Protein AF-A0A963D666-F1 (afdb_monomer)

Mean predicted aligned error: 14.95 Å

Nearest PDB structures (foldseek):
  2res-assembly1_A  TM=8.443E-01  e=3.206E-07  Streptomyces glaucescens
  7wa9-assembly1_A  TM=8.335E-01  e=1.729E-06  Mycolicibacterium smegmatis MC2 155
  2rez-assembly1_A  TM=7.685E-01  e=7.875E-07  Streptomyces glaucescens
  3tvr-assembly1_A  TM=8.072E-01  e=2.866E-06  Streptomyces coelicolor
  2m47-assembly1_A  TM=5.601E-01  e=1.043E-04  Corynebacterium glutamicum ATCC 13032

Sequence (223 aa):
MAGEAEAAVETLHERNEFGRYAVCIGSCWVSSCVWRQPPRRFGRSIQRLIPRGMRQYFDPGFVAREINPIGQALKGDLMKYTLKLTIDSPRENVCKLFGNPQNWSKWQGTFVGYESISGDAGYAGSKTKLIHKFGKRQTEMVETVEANNLPEEMVCIYEAPSAWNRVVYRFKEISPQETELEFESEFKCSGFLKILAFLMPGMFKRASQKDMNAFKKFVETNG

Solvent-accessible surface area (backbone atoms only — not comparable to full-atom values): 13290 Å² total; per-residue (Å²): 133,66,71,66,57,52,55,50,50,54,53,48,55,54,55,62,49,65,73,66,67,82,75,59,86,80,87,86,89,87,80,89,83,90,83,83,88,90,84,89,88,92,64,81,77,67,60,74,81,48,58,84,89,53,57,88,78,63,61,80,79,62,74,78,75,78,83,85,84,88,89,80,84,85,79,97,52,71,49,74,54,75,49,75,46,78,29,80,39,31,50,68,57,52,41,58,55,65,70,33,76,89,44,48,62,76,34,36,87,38,50,74,51,72,47,69,75,39,65,58,74,79,37,58,73,9,29,26,39,38,35,32,43,46,89,94,43,76,48,70,34,39,37,32,26,73,40,58,51,75,64,57,32,40,30,38,34,39,41,38,102,47,38,40,36,41,35,40,39,34,52,43,72,76,46,88,51,25,18,36,42,37,41,36,38,46,35,34,47,38,75,72,54,34,55,46,44,70,77,42,56,68,53,59,59,51,52,55,50,50,44,52,52,34,40,41,55,46,44,63,73,72,109

pLDDT: mean 70.86, std 26.17, range [20.77, 98.25]

Structure (mmCIF, N/CA/C/O backbone):
data_AF-A0A963D666-F1
#
_entry.id   AF-A0A963D666-F1
#
loop_
_atom_site.group_PDB
_atom_site.id
_atom_site.type_symbol
_atom_site.label_atom_id
_atom_site.label_alt_id
_atom_site.label_comp_id
_atom_site.label_asym_id
_atom_site.label_entity_id
_atom_site.label_seq_id
_atom_site.pdbx_PDB_ins_code
_atom_site.Cartn_x
_atom_site.Cartn_y
_atom_site.Cartn_z
_atom_site.occupancy
_atom_site.B_iso_or_equiv
_atom_site.auth_seq_id
_atom_site.auth_comp_id
_atom_site.auth_asym_id
_atom_site.auth_atom_id
_atom_site.pdbx_PDB_model_num
ATOM 1 N N . MET A 1 1 ? 23.697 -6.052 -43.621 1.00 43.78 1 MET A N 1
ATOM 2 C CA . MET A 1 1 ? 24.463 -5.750 -42.390 1.00 43.78 1 MET A CA 1
ATOM 3 C C . MET A 1 1 ? 24.017 -4.453 -41.690 1.00 43.78 1 MET A C 1
ATOM 5 O O . MET A 1 1 ? 24.758 -3.954 -40.860 1.00 43.78 1 MET A O 1
ATOM 9 N N . ALA A 1 2 ? 22.818 -3.911 -41.969 1.00 38.31 2 ALA A N 1
ATOM 10 C CA . ALA A 1 2 ? 22.296 -2.720 -41.278 1.00 38.31 2 ALA A CA 1
ATOM 11 C C . ALA A 1 2 ? 21.371 -3.058 -40.084 1.00 38.31 2 ALA A C 1
ATOM 13 O O . ALA A 1 2 ? 21.338 -2.306 -39.120 1.00 38.31 2 ALA A O 1
ATOM 14 N N . GLY A 1 3 ? 20.699 -4.219 -40.096 1.00 35.50 3 GLY A N 1
ATOM 15 C CA . GLY A 1 3 ? 19.741 -4.605 -39.044 1.00 35.50 3 GLY A CA 1
ATOM 16 C C . GLY A 1 3 ? 20.354 -5.052 -37.708 1.00 35.50 3 GLY A C 1
ATOM 17 O O . GLY A 1 3 ? 19.709 -4.939 -36.674 1.00 35.50 3 GLY A O 1
ATOM 18 N N . GLU A 1 4 ? 21.607 -5.514 -37.689 1.00 34.28 4 GLU A N 1
ATOM 19 C CA . GLU A 1 4 ? 22.275 -5.942 -36.444 1.00 34.28 4 GLU A CA 1
ATOM 20 C C . GLU A 1 4 ? 22.845 -4.760 -35.643 1.00 34.28 4 GLU A C 1
ATOM 22 O O . GLU A 1 4 ? 22.956 -4.832 -34.420 1.00 34.28 4 GLU A O 1
ATOM 27 N N . ALA A 1 5 ? 23.164 -3.648 -36.313 1.00 30.45 5 ALA A N 1
ATOM 28 C CA . ALA A 1 5 ? 23.638 -2.432 -35.656 1.00 30.45 5 ALA A CA 1
ATOM 29 C C . ALA A 1 5 ? 22.491 -1.676 -34.964 1.00 30.45 5 ALA A C 1
ATOM 31 O O . ALA A 1 5 ? 22.687 -1.130 -33.882 1.00 30.45 5 ALA A O 1
ATOM 32 N N . GLU A 1 6 ? 21.288 -1.690 -35.543 1.00 32.69 6 GLU A N 1
ATOM 33 C CA . GLU A 1 6 ? 20.103 -1.035 -34.975 1.00 32.69 6 GLU A CA 1
ATOM 34 C C . GLU A 1 6 ? 19.608 -1.765 -33.714 1.00 32.69 6 GLU A C 1
ATOM 36 O O . GLU A 1 6 ? 19.421 -1.138 -32.671 1.00 32.69 6 GLU A O 1
ATOM 41 N N . ALA A 1 7 ? 19.573 -3.105 -33.742 1.00 33.00 7 ALA A N 1
ATOM 42 C CA . ALA A 1 7 ? 19.255 -3.929 -32.573 1.00 33.00 7 ALA A CA 1
ATOM 43 C C . ALA A 1 7 ? 20.279 -3.775 -31.430 1.00 33.00 7 ALA A C 1
ATOM 45 O O . ALA A 1 7 ? 19.917 -3.828 -30.252 1.00 33.00 7 ALA A O 1
ATOM 46 N N . ALA A 1 8 ? 21.558 -3.549 -31.759 1.00 31.97 8 ALA A N 1
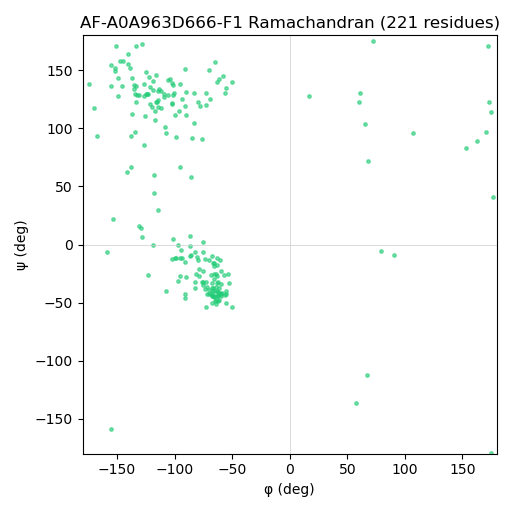ATOM 47 C CA . ALA A 1 8 ? 22.614 -3.293 -30.778 1.00 31.97 8 ALA A CA 1
ATOM 48 C C . ALA A 1 8 ? 22.507 -1.896 -30.138 1.00 31.97 8 ALA A C 1
ATOM 50 O O . ALA A 1 8 ? 22.842 -1.732 -28.964 1.00 31.97 8 ALA A O 1
ATOM 51 N N . VAL A 1 9 ? 22.023 -0.891 -30.876 1.00 30.98 9 VAL A N 1
ATOM 52 C CA . VAL A 1 9 ? 21.775 0.461 -30.347 1.00 30.98 9 VAL A CA 1
ATOM 53 C C . VAL A 1 9 ? 20.541 0.475 -29.441 1.00 30.98 9 VAL A C 1
ATOM 55 O O . VAL A 1 9 ? 20.589 1.095 -28.379 1.00 30.98 9 VAL A O 1
ATOM 58 N N . GLU A 1 10 ? 19.490 -0.276 -29.780 1.00 30.58 10 GLU A N 1
ATOM 59 C CA . GLU A 1 10 ? 18.282 -0.413 -28.953 1.00 30.58 10 GLU A CA 1
ATOM 60 C C . GLU A 1 10 ? 18.578 -1.152 -27.632 1.00 30.58 10 GLU A C 1
ATOM 62 O O . GLU A 1 10 ? 18.271 -0.649 -26.549 1.00 30.58 10 GLU A O 1
ATOM 67 N N . THR A 1 11 ? 19.342 -2.252 -27.679 1.00 31.05 11 THR A N 1
ATOM 68 C CA . THR A 1 11 ? 19.813 -2.941 -26.459 1.00 31.05 11 THR A CA 1
ATOM 69 C C . THR A 1 11 ? 20.832 -2.132 -25.649 1.00 31.05 11 THR A C 1
ATOM 71 O O . THR A 1 11 ? 20.929 -2.315 -24.433 1.00 31.05 11 THR A O 1
ATOM 74 N N . LEU A 1 12 ? 21.598 -1.221 -26.262 1.00 28.00 12 LEU A N 1
ATOM 75 C CA . LEU A 1 12 ? 22.465 -0.283 -25.534 1.00 28.00 12 LEU A CA 1
ATOM 76 C C . LEU A 1 12 ? 21.668 0.848 -24.869 1.00 28.00 12 LEU A C 1
ATOM 78 O O . LEU A 1 12 ? 22.053 1.298 -23.785 1.00 28.00 12 LEU A O 1
ATOM 82 N N . HIS A 1 13 ? 20.552 1.274 -25.463 1.00 30.52 13 HIS A N 1
ATOM 83 C CA . HIS A 1 13 ? 19.643 2.241 -24.851 1.00 30.52 13 HIS A CA 1
ATOM 84 C C . HIS A 1 1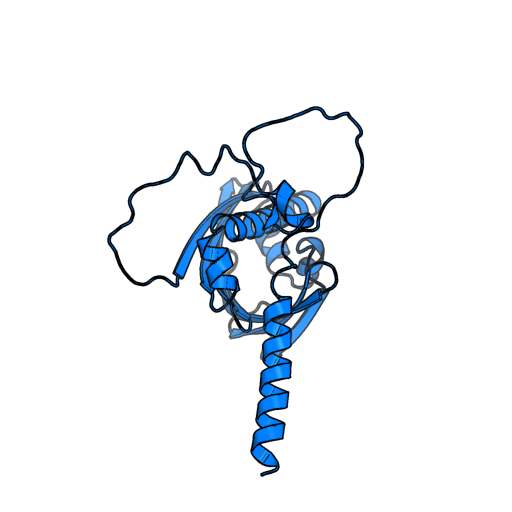3 ? 18.900 1.626 -23.653 1.00 30.52 13 HIS A C 1
ATOM 86 O O . HIS A 1 13 ? 18.834 2.261 -22.598 1.00 30.52 13 HIS A O 1
ATOM 92 N N . GLU A 1 14 ? 18.485 0.357 -23.749 1.00 31.28 14 GLU A N 1
ATOM 93 C CA . GLU A 1 14 ? 17.950 -0.414 -22.617 1.00 31.28 14 GLU A CA 1
ATOM 94 C C . GLU A 1 14 ? 19.018 -0.666 -21.538 1.00 31.28 14 GLU A C 1
ATOM 96 O O . GLU A 1 14 ? 18.788 -0.416 -20.353 1.00 31.28 14 GLU A O 1
ATOM 101 N N . ARG A 1 15 ? 20.247 -1.060 -21.909 1.00 31.70 15 ARG A N 1
ATOM 102 C CA . ARG A 1 15 ? 21.357 -1.257 -20.949 1.00 31.70 15 ARG A CA 1
ATOM 103 C C . ARG A 1 15 ? 21.770 0.028 -20.222 1.00 31.70 15 ARG A C 1
ATOM 105 O O . ARG A 1 15 ? 22.226 -0.048 -19.078 1.00 31.70 15 ARG A O 1
ATOM 112 N N . ASN A 1 16 ? 21.563 1.200 -20.824 1.00 28.53 16 ASN A N 1
ATOM 113 C CA . ASN A 1 16 ? 21.795 2.496 -20.181 1.00 28.53 16 ASN A CA 1
ATOM 114 C C . ASN A 1 16 ? 20.651 2.955 -19.259 1.00 28.53 16 ASN A C 1
ATOM 116 O O . ASN A 1 16 ? 20.858 3.874 -18.459 1.00 28.53 16 ASN A O 1
ATOM 120 N N . GLU A 1 17 ? 19.491 2.295 -19.282 1.00 33.41 17 GLU A N 1
ATOM 121 C CA . GLU A 1 17 ? 18.464 2.444 -18.245 1.00 33.41 17 GLU A CA 1
ATOM 122 C C . GLU A 1 17 ? 18.751 1.571 -17.017 1.00 33.41 17 GLU A C 1
ATOM 124 O O . GLU A 1 17 ? 18.526 2.003 -15.886 1.00 33.41 17 GLU A O 1
ATOM 129 N N . PHE A 1 18 ? 19.371 0.400 -17.188 1.00 30.25 18 PHE A N 1
ATOM 130 C CA . PHE A 1 18 ? 19.682 -0.511 -16.075 1.00 30.25 18 PHE A CA 1
ATOM 131 C C . PHE A 1 18 ? 20.717 0.045 -15.075 1.00 30.25 18 PHE A C 1
ATOM 133 O O . PHE A 1 18 ? 20.619 -0.210 -13.873 1.00 30.25 18 PHE A O 1
ATOM 140 N N . GLY A 1 19 ? 21.644 0.903 -15.518 1.00 26.41 19 GLY A N 1
ATOM 141 C CA . GLY A 1 19 ? 22.537 1.676 -14.635 1.00 26.41 19 GLY A CA 1
ATOM 142 C C . GLY A 1 19 ? 21.862 2.861 -13.919 1.00 26.41 19 GLY A C 1
ATOM 143 O O . GLY A 1 19 ? 22.472 3.505 -13.060 1.00 26.41 19 GLY A O 1
ATOM 144 N N . ARG A 1 20 ? 20.597 3.168 -14.242 1.00 35.69 20 ARG A N 1
ATOM 145 C CA . ARG A 1 20 ? 19.819 4.301 -13.707 1.00 35.69 20 ARG A CA 1
ATOM 146 C C . ARG A 1 20 ? 18.813 3.906 -12.619 1.00 35.69 20 ARG A C 1
ATOM 148 O O . ARG A 1 20 ? 18.147 4.782 -12.077 1.00 35.69 20 ARG A O 1
ATOM 155 N N . TYR A 1 21 ? 18.785 2.651 -12.181 1.00 32.41 21 TYR A N 1
ATOM 156 C CA . TYR A 1 21 ? 17.986 2.220 -11.022 1.00 32.41 21 TYR A CA 1
ATOM 157 C C . TYR A 1 21 ? 18.772 2.236 -9.692 1.00 32.41 21 TYR A C 1
ATOM 159 O O . TYR A 1 21 ? 18.184 2.225 -8.614 1.00 32.41 21 TYR A O 1
ATOM 167 N N . ALA A 1 22 ? 20.102 2.388 -9.734 1.00 27.12 22 ALA A N 1
ATOM 168 C CA . ALA A 1 22 ? 20.987 2.215 -8.574 1.00 27.12 22 ALA A CA 1
ATOM 169 C C . ALA A 1 22 ? 21.208 3.440 -7.656 1.00 27.12 22 ALA A C 1
ATOM 171 O O . ALA A 1 22 ? 22.048 3.390 -6.758 1.00 27.12 22 ALA A O 1
ATOM 172 N N . VAL A 1 23 ? 20.484 4.552 -7.851 1.00 27.20 23 VAL A N 1
ATOM 173 C CA . VAL A 1 23 ? 20.699 5.809 -7.083 1.00 27.20 23 VAL A CA 1
ATOM 174 C C . VAL A 1 23 ? 19.410 6.373 -6.457 1.00 27.20 23 VAL A C 1
ATOM 176 O O . VAL A 1 23 ? 19.425 7.444 -5.866 1.00 27.20 23 VAL A O 1
ATOM 179 N N . CYS A 1 24 ? 18.282 5.664 -6.518 1.00 29.55 24 CYS A N 1
ATOM 180 C CA . CYS A 1 24 ? 16.976 6.256 -6.187 1.00 29.55 24 CYS A CA 1
ATOM 181 C C . CYS A 1 24 ? 16.283 5.681 -4.944 1.00 29.55 24 CYS A C 1
ATOM 183 O O . CYS A 1 24 ? 15.064 5.745 -4.843 1.00 29.55 24 CYS A O 1
ATOM 185 N N . ILE A 1 25 ? 17.049 5.211 -3.954 1.00 25.23 25 ILE A N 1
ATOM 186 C CA . ILE A 1 25 ? 16.542 4.951 -2.598 1.00 25.23 25 ILE A CA 1
ATOM 187 C C . ILE A 1 25 ? 17.442 5.690 -1.610 1.00 25.23 25 ILE A C 1
ATOM 189 O O . ILE A 1 25 ? 18.435 5.166 -1.116 1.00 25.23 25 ILE A O 1
ATOM 193 N N . GLY A 1 26 ? 17.130 6.963 -1.383 1.00 24.31 26 GLY A N 1
ATOM 194 C CA . GLY A 1 26 ? 17.844 7.781 -0.411 1.00 24.31 26 GLY A CA 1
ATOM 195 C C . GLY A 1 26 ? 17.795 9.256 -0.750 1.00 24.31 26 GLY A C 1
ATOM 196 O O . GLY A 1 26 ? 18.730 9.776 -1.345 1.00 24.31 26 GLY A O 1
ATOM 197 N N . SER A 1 27 ? 16.707 9.931 -0.378 1.00 22.47 27 SER A N 1
ATOM 198 C CA . SER A 1 27 ? 16.664 11.388 -0.179 1.00 22.47 27 SER A CA 1
ATOM 199 C C . SER A 1 27 ? 15.366 11.776 0.526 1.00 22.47 27 SER A C 1
ATOM 201 O O . SER A 1 27 ? 14.337 11.986 -0.104 1.00 22.47 27 SER A O 1
ATOM 203 N N . CYS A 1 28 ? 15.416 11.868 1.851 1.00 20.77 28 CYS A N 1
ATOM 204 C CA . CYS A 1 28 ? 14.576 12.778 2.618 1.00 20.77 28 CYS A CA 1
ATOM 205 C C . CYS A 1 28 ? 15.390 13.167 3.855 1.00 20.77 28 CYS A C 1
ATOM 207 O O . CYS A 1 28 ? 15.859 12.262 4.538 1.00 20.77 28 CYS A O 1
ATOM 209 N N . TRP A 1 29 ? 15.517 14.478 4.092 1.00 21.45 29 TRP A N 1
ATOM 210 C CA . TRP A 1 29 ? 16.195 15.196 5.189 1.00 21.45 29 TRP A CA 1
ATOM 211 C C . TRP A 1 29 ? 17.510 15.911 4.844 1.00 21.45 29 TRP A C 1
ATOM 213 O O . TRP A 1 29 ? 18.601 15.357 4.929 1.00 21.45 29 TRP A O 1
ATOM 223 N N . VAL A 1 30 ? 17.379 17.212 4.563 1.00 21.84 30 VAL A N 1
ATOM 224 C CA . VAL A 1 30 ? 18.355 18.239 4.946 1.00 21.84 30 VAL A CA 1
ATOM 225 C C . VAL A 1 30 ? 17.580 19.304 5.718 1.00 21.84 30 VAL A C 1
ATOM 227 O O . VAL A 1 30 ? 16.767 20.005 5.122 1.00 21.84 30 VAL A O 1
ATOM 230 N N . SER A 1 31 ? 17.818 19.410 7.026 1.00 21.56 31 SER A N 1
ATOM 231 C CA . SER A 1 31 ? 17.984 20.690 7.733 1.00 21.56 31 SER A CA 1
ATOM 232 C C . SER A 1 31 ? 18.484 20.461 9.165 1.00 21.56 31 SER A C 1
ATOM 234 O O . SER A 1 31 ? 17.810 19.844 9.980 1.00 21.56 31 SER A O 1
ATOM 236 N N . SER A 1 32 ? 19.681 21.005 9.401 1.00 21.45 32 SER A N 1
ATOM 237 C CA . SER A 1 32 ? 20.212 21.560 10.655 1.00 21.45 32 SER A CA 1
ATOM 238 C C . SER A 1 32 ? 20.447 20.644 11.865 1.00 21.45 32 SER A C 1
ATOM 240 O O . SER A 1 32 ? 19.538 20.368 12.634 1.00 21.45 32 SER A O 1
ATOM 242 N N . CYS A 1 33 ? 21.719 20.307 12.123 1.00 21.61 33 CYS A N 1
ATOM 243 C CA . CYS A 1 33 ? 22.458 20.846 13.277 1.00 21.61 33 CYS A CA 1
ATOM 244 C C . CYS A 1 33 ? 23.937 20.413 13.275 1.00 21.61 33 CYS A C 1
ATOM 246 O O . CYS A 1 33 ? 24.300 19.286 12.948 1.00 21.61 33 CYS A O 1
ATOM 248 N N . VAL A 1 34 ? 24.783 21.381 13.617 1.00 27.44 34 VAL A N 1
ATOM 249 C CA . VAL A 1 34 ? 26.239 21.337 13.809 1.00 27.44 34 VAL A CA 1
ATOM 250 C C . VAL A 1 34 ? 26.604 20.373 14.950 1.00 27.44 34 VAL A C 1
ATOM 252 O O . VAL A 1 34 ? 25.873 20.348 15.925 1.00 27.44 34 VAL A O 1
ATOM 255 N N . TRP A 1 35 ? 27.704 19.606 14.848 1.00 22.97 35 TRP A N 1
ATOM 256 C CA . TRP A 1 35 ? 28.790 19.477 15.852 1.00 22.97 35 TRP A CA 1
ATOM 257 C C . TRP A 1 35 ? 29.814 18.370 15.478 1.00 22.97 35 TRP A C 1
ATOM 259 O O . TRP A 1 35 ? 29.485 17.212 15.257 1.00 22.97 35 TRP A O 1
ATOM 269 N N . ARG A 1 36 ? 31.074 18.823 15.375 1.00 24.08 36 ARG A N 1
ATOM 270 C CA . ARG A 1 36 ? 32.420 18.205 15.485 1.00 24.08 36 ARG A CA 1
ATOM 271 C C . ARG A 1 36 ? 32.634 16.668 15.403 1.00 24.08 36 ARG A C 1
ATOM 273 O O . ARG A 1 36 ? 32.156 15.899 16.221 1.00 24.08 36 ARG A O 1
ATOM 280 N N . GLN A 1 37 ? 33.551 16.276 14.505 1.00 31.52 37 GLN A N 1
ATOM 281 C CA . GLN A 1 37 ? 34.391 15.047 14.524 1.00 31.52 37 GLN A CA 1
ATOM 282 C C . GLN A 1 37 ? 35.379 15.063 15.724 1.00 31.52 37 GLN A C 1
ATOM 284 O O . GLN A 1 37 ? 35.715 16.177 16.143 1.00 31.52 37 GLN A O 1
ATOM 289 N N . PRO A 1 38 ? 35.923 13.925 16.253 1.00 38.09 38 PRO A N 1
ATOM 290 C CA . PRO A 1 38 ? 37.059 13.201 15.619 1.00 38.09 38 PRO A CA 1
ATOM 291 C C . PRO A 1 38 ? 37.147 11.665 15.986 1.00 38.09 38 PRO A C 1
ATOM 293 O O . PRO A 1 38 ? 36.109 11.081 16.266 1.00 38.09 38 PRO A O 1
ATOM 296 N N . PRO A 1 39 ? 38.287 10.922 15.871 1.00 39.59 39 PRO A N 1
ATOM 297 C CA . PRO A 1 39 ? 38.602 10.099 14.686 1.00 39.59 39 PRO A CA 1
ATOM 298 C C . PRO A 1 39 ? 39.101 8.633 14.937 1.00 39.59 39 PRO A C 1
ATOM 300 O O . PRO A 1 39 ? 39.549 8.295 16.019 1.00 39.59 39 PRO A O 1
ATOM 303 N N . ARG A 1 40 ? 39.198 7.840 13.837 1.00 37.56 40 ARG A N 1
ATOM 304 C CA . ARG A 1 40 ? 40.213 6.779 13.498 1.00 37.56 40 ARG A CA 1
ATOM 305 C C . ARG A 1 40 ? 40.342 5.560 14.449 1.00 37.56 40 ARG A C 1
ATOM 307 O O . ARG A 1 40 ? 40.777 5.704 15.570 1.00 37.56 40 ARG A O 1
ATOM 314 N N . ARG A 1 41 ? 40.182 4.292 14.037 1.00 38.47 41 ARG A N 1
ATOM 315 C CA . ARG A 1 41 ? 40.865 3.531 12.960 1.00 38.47 41 ARG A CA 1
ATOM 316 C C . ARG A 1 41 ? 40.335 2.081 13.072 1.00 38.47 41 ARG A C 1
ATOM 318 O O . ARG A 1 41 ? 40.650 1.486 14.084 1.00 38.47 41 ARG A O 1
ATOM 325 N N . PHE A 1 42 ? 39.583 1.536 12.100 1.00 34.00 42 PHE A N 1
ATOM 326 C CA . PHE A 1 42 ? 39.543 0.085 11.745 1.00 34.00 42 PHE A CA 1
ATOM 327 C C . PHE A 1 42 ? 38.514 -0.267 10.631 1.00 34.00 42 PHE A C 1
ATOM 329 O O . PHE A 1 42 ? 37.811 -1.262 10.705 1.00 34.00 42 PHE A O 1
ATOM 336 N N . GLY A 1 43 ? 38.365 0.545 9.574 1.00 36.12 43 GLY A N 1
ATOM 337 C CA . GLY A 1 43 ? 37.315 0.280 8.560 1.00 36.12 43 GLY A CA 1
ATOM 338 C C . GLY A 1 43 ? 37.579 0.815 7.154 1.00 36.12 43 GLY A C 1
ATOM 339 O O . GLY A 1 43 ? 36.649 1.074 6.397 1.00 36.12 43 GLY A O 1
ATOM 340 N N . ARG A 1 44 ? 38.844 1.062 6.793 1.00 37.44 44 ARG A N 1
ATOM 341 C CA . ARG A 1 44 ? 39.176 1.906 5.628 1.00 37.44 44 ARG A CA 1
ATOM 342 C C . ARG A 1 44 ? 39.137 1.231 4.254 1.00 37.44 44 ARG A C 1
ATOM 344 O O . ARG A 1 44 ? 39.256 1.966 3.271 1.00 37.44 44 ARG A O 1
ATOM 351 N N . SER A 1 45 ? 38.949 -0.085 4.153 1.00 46.50 45 SER A N 1
ATOM 352 C CA . SER A 1 45 ? 39.033 -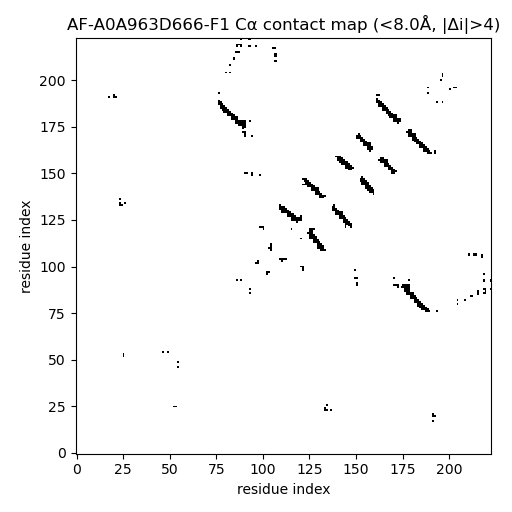0.762 2.845 1.00 46.50 45 SER A CA 1
ATOM 353 C C . SER A 1 45 ? 37.687 -1.002 2.155 1.00 46.50 45 SER A C 1
ATOM 355 O O . SER A 1 45 ? 37.627 -0.871 0.940 1.00 46.50 45 SER A O 1
ATOM 357 N N . ILE A 1 46 ? 36.584 -1.223 2.879 1.00 45.75 46 ILE A N 1
ATOM 358 C CA . ILE A 1 46 ? 35.271 -1.494 2.246 1.00 45.75 46 ILE A CA 1
ATOM 359 C C . ILE A 1 46 ? 34.472 -0.199 2.004 1.00 45.75 46 ILE A C 1
ATOM 361 O O . ILE A 1 46 ? 33.745 -0.065 1.024 1.00 45.75 46 ILE A O 1
ATOM 365 N N . GLN A 1 47 ? 34.697 0.835 2.821 1.00 40.47 47 GLN A N 1
ATOM 366 C CA . GLN A 1 47 ? 34.005 2.129 2.719 1.00 40.47 47 GLN A CA 1
ATOM 367 C C . GLN A 1 47 ? 34.266 2.895 1.410 1.00 40.47 47 GLN A C 1
ATOM 369 O O . GLN A 1 47 ? 33.530 3.829 1.093 1.00 40.47 47 GLN A O 1
ATOM 374 N N . ARG A 1 48 ? 35.322 2.556 0.657 1.00 40.44 48 ARG A N 1
ATOM 375 C CA . ARG A 1 48 ? 35.664 3.232 -0.609 1.00 40.44 48 ARG A CA 1
ATOM 376 C C . ARG A 1 48 ? 34.807 2.775 -1.788 1.00 40.44 48 ARG A C 1
ATOM 378 O O . ARG A 1 48 ? 34.686 3.535 -2.740 1.00 40.44 48 ARG A O 1
ATOM 385 N N . LEU A 1 49 ? 34.201 1.594 -1.693 1.00 46.34 49 LEU A N 1
ATOM 386 C CA . LEU A 1 49 ? 33.316 1.028 -2.715 1.00 46.34 49 LEU A CA 1
ATOM 387 C C . LEU A 1 49 ? 31.861 1.492 -2.549 1.00 46.34 49 LEU A C 1
ATOM 389 O O . LEU A 1 49 ? 31.038 1.283 -3.431 1.00 46.34 49 LEU A O 1
ATOM 393 N N . ILE A 1 50 ? 31.550 2.154 -1.430 1.00 48.50 50 ILE A N 1
ATOM 394 C CA . ILE A 1 50 ? 30.214 2.660 -1.119 1.00 48.50 50 ILE A CA 1
ATOM 395 C C . ILE A 1 50 ? 30.096 4.101 -1.648 1.00 48.50 50 ILE A C 1
ATOM 397 O O . ILE A 1 50 ? 30.849 4.980 -1.189 1.00 48.50 50 ILE A O 1
ATOM 401 N N . PRO A 1 51 ? 29.156 4.378 -2.576 1.00 48.47 51 PRO A N 1
ATOM 402 C CA . PRO A 1 51 ? 28.866 5.728 -3.049 1.00 48.47 51 PRO A CA 1
ATOM 403 C C . PRO A 1 51 ? 28.659 6.685 -1.872 1.00 48.47 51 PRO A C 1
ATOM 405 O O . PRO A 1 51 ? 28.048 6.322 -0.867 1.00 48.47 51 PRO A O 1
ATOM 408 N N . ARG A 1 52 ? 29.169 7.922 -1.964 1.00 47.97 52 ARG A N 1
ATOM 409 C CA . ARG A 1 52 ? 29.192 8.869 -0.826 1.00 47.97 52 ARG A CA 1
ATOM 410 C C . ARG A 1 52 ? 27.820 9.069 -0.159 1.00 47.97 52 ARG A C 1
ATOM 412 O O . ARG A 1 52 ? 27.784 9.196 1.059 1.00 47.97 52 ARG A O 1
ATOM 419 N N . GLY A 1 53 ? 26.722 9.014 -0.917 1.00 45.59 53 GLY A N 1
ATOM 420 C CA . GLY A 1 53 ? 25.352 9.142 -0.397 1.00 45.59 53 GLY A CA 1
ATOM 421 C C . GLY A 1 53 ? 24.808 7.925 0.369 1.00 45.59 53 GLY A C 1
ATOM 422 O O . GLY A 1 53 ? 23.796 8.051 1.047 1.00 45.59 53 GLY A O 1
ATOM 423 N N . MET A 1 54 ? 25.465 6.760 0.303 1.00 40.78 54 MET A N 1
ATOM 424 C CA . MET A 1 54 ? 25.007 5.528 0.969 1.00 40.78 54 MET A CA 1
ATOM 425 C C . MET A 1 54 ? 25.646 5.279 2.340 1.00 40.78 54 MET A C 1
ATOM 427 O O . MET A 1 54 ? 25.183 4.420 3.085 1.00 40.78 54 MET A O 1
ATOM 431 N N . ARG A 1 55 ? 26.694 6.022 2.716 1.00 52.00 55 ARG A N 1
ATOM 432 C CA . ARG A 1 55 ? 27.435 5.761 3.968 1.00 52.00 55 ARG A CA 1
ATOM 433 C C . ARG A 1 55 ? 26.605 5.955 5.233 1.00 52.00 55 ARG A C 1
ATOM 435 O O . ARG A 1 55 ? 26.902 5.327 6.238 1.00 52.00 55 ARG A O 1
ATOM 442 N N . GLN A 1 56 ? 25.568 6.784 5.168 1.00 45.53 56 GLN A N 1
ATOM 443 C CA . GLN A 1 56 ? 24.655 7.051 6.281 1.00 45.53 56 GLN A CA 1
ATOM 444 C C . GLN A 1 56 ? 23.742 5.867 6.645 1.00 45.53 56 GLN A C 1
ATOM 446 O O . GLN A 1 56 ? 23.135 5.880 7.707 1.00 45.53 56 GLN A O 1
ATOM 451 N N . TYR A 1 57 ? 23.649 4.847 5.785 1.00 44.97 57 TYR A N 1
ATOM 452 C CA . TYR A 1 57 ? 22.866 3.629 6.032 1.00 44.97 57 TYR A CA 1
ATOM 453 C C . TYR A 1 57 ? 23.715 2.470 6.571 1.00 44.97 57 TYR A C 1
ATOM 455 O O . TYR A 1 57 ? 23.195 1.381 6.802 1.00 44.97 57 TYR A O 1
ATOM 463 N N . PHE A 1 58 ? 25.023 2.685 6.733 1.00 46.09 58 PHE A N 1
ATOM 464 C CA . PHE A 1 58 ? 25.976 1.656 7.125 1.00 46.09 58 PHE A CA 1
ATOM 465 C C . PHE A 1 58 ? 26.252 1.758 8.631 1.00 46.09 58 PHE A C 1
ATOM 467 O O . PHE A 1 58 ? 27.125 2.516 9.048 1.00 46.09 58 PHE A O 1
ATOM 474 N N . ASP A 1 59 ? 25.503 1.006 9.441 1.00 53.78 59 ASP A N 1
ATOM 475 C CA . ASP A 1 59 ? 25.837 0.765 10.850 1.00 53.78 59 ASP A CA 1
ATOM 476 C C . ASP A 1 59 ? 26.719 -0.497 10.952 1.00 53.78 59 ASP A C 1
ATOM 478 O O . ASP A 1 59 ? 26.235 -1.607 10.699 1.00 53.78 59 ASP A O 1
ATOM 482 N N . PRO A 1 60 ? 28.011 -0.372 11.314 1.00 41.00 60 PRO A N 1
ATOM 483 C CA . PRO A 1 60 ? 28.909 -1.514 11.464 1.00 41.00 60 PRO A CA 1
ATOM 484 C C . PRO A 1 60 ? 28.448 -2.530 12.524 1.00 41.00 60 PRO A C 1
ATOM 486 O O . PRO A 1 60 ? 28.851 -3.689 12.457 1.00 41.00 60 PRO A O 1
ATOM 489 N N . GLY A 1 61 ? 27.617 -2.120 13.492 1.00 42.53 61 GLY A N 1
ATOM 490 C CA . GLY A 1 61 ? 27.137 -2.968 14.587 1.00 42.53 61 GLY A CA 1
ATOM 491 C C . GLY A 1 61 ? 25.986 -3.914 14.222 1.00 42.53 61 GLY A C 1
ATOM 492 O O . GLY A 1 61 ? 25.695 -4.834 14.990 1.00 42.53 61 GLY A O 1
ATOM 493 N N . PHE A 1 62 ? 25.348 -3.710 13.064 1.00 45.25 62 PHE A N 1
ATOM 494 C CA . PHE A 1 62 ? 24.232 -4.528 12.571 1.00 45.25 62 PHE A CA 1
ATOM 495 C C . PHE A 1 62 ? 24.717 -5.810 11.872 1.00 45.25 62 PHE A C 1
ATOM 497 O O . PHE A 1 62 ? 24.149 -6.880 12.060 1.00 45.25 62 PHE A O 1
ATOM 504 N N . VAL A 1 63 ? 25.829 -5.726 11.132 1.00 41.78 63 VAL A N 1
ATOM 505 C CA . VAL A 1 63 ? 26.368 -6.832 10.312 1.00 41.78 63 VAL A CA 1
ATOM 506 C C . VAL A 1 63 ? 26.849 -8.020 11.159 1.00 41.78 63 VAL A C 1
ATOM 508 O O . VAL A 1 63 ? 26.858 -9.152 10.690 1.00 41.78 63 VAL A O 1
ATOM 511 N N . ALA A 1 64 ? 27.226 -7.787 12.417 1.00 38.28 64 ALA A N 1
ATOM 512 C CA . ALA A 1 64 ? 27.817 -8.815 13.272 1.00 38.28 64 ALA A CA 1
ATOM 513 C C . ALA A 1 64 ? 26.799 -9.701 14.020 1.00 38.28 64 ALA A C 1
ATOM 515 O O . ALA A 1 64 ? 27.217 -10.669 14.649 1.00 38.28 64 ALA A O 1
ATOM 516 N N . ARG A 1 65 ? 25.492 -9.385 14.000 1.00 46.59 65 ARG A N 1
ATOM 517 C CA . ARG A 1 65 ? 24.495 -10.053 14.863 1.00 46.59 65 ARG A CA 1
ATOM 518 C C . ARG A 1 65 ? 23.616 -11.116 14.197 1.00 46.59 65 ARG A C 1
ATOM 520 O O . ARG A 1 65 ? 23.002 -11.882 14.927 1.00 46.59 65 ARG A O 1
ATOM 527 N N . GLU A 1 66 ? 23.590 -11.232 12.870 1.00 41.94 66 GLU A N 1
ATOM 528 C CA . GLU A 1 66 ? 22.698 -12.188 12.184 1.00 41.94 66 GLU A CA 1
ATOM 529 C C . GLU A 1 66 ? 23.373 -12.936 11.027 1.00 41.94 66 GLU A C 1
ATOM 531 O O . GLU A 1 66 ? 23.013 -12.801 9.861 1.00 41.94 66 GLU A O 1
ATOM 536 N N . ILE A 1 67 ? 24.353 -13.776 11.355 1.00 44.19 67 ILE A N 1
ATOM 537 C CA . ILE A 1 67 ? 24.879 -14.795 10.435 1.00 44.19 67 ILE A CA 1
ATOM 538 C C . ILE A 1 67 ? 25.060 -16.061 11.288 1.00 44.19 67 ILE A C 1
ATOM 540 O O . ILE A 1 67 ? 26.007 -16.133 12.062 1.00 44.19 67 ILE A O 1
ATOM 544 N N . ASN A 1 68 ? 24.111 -17.001 11.378 1.00 40.75 68 ASN A N 1
ATOM 545 C CA . ASN A 1 68 ? 23.767 -18.099 10.446 1.00 40.75 68 ASN A CA 1
ATOM 546 C C . ASN A 1 68 ? 22.699 -18.998 11.167 1.00 40.75 68 ASN A C 1
ATOM 548 O O . ASN A 1 68 ? 22.591 -18.835 12.384 1.00 40.75 68 ASN A O 1
ATOM 552 N N . PRO A 1 69 ? 21.999 -20.007 10.574 1.00 41.78 69 PRO A N 1
ATOM 553 C CA . PRO A 1 69 ? 22.039 -20.526 9.201 1.00 41.78 69 PRO A CA 1
ATOM 554 C C . PRO A 1 69 ? 20.651 -20.770 8.550 1.00 41.78 69 PRO A C 1
ATOM 556 O O . PRO A 1 69 ? 19.829 -21.520 9.067 1.00 41.78 69 PRO A O 1
ATOM 559 N N . ILE A 1 70 ? 20.412 -20.252 7.339 1.00 38.97 70 ILE A N 1
ATOM 560 C CA . ILE A 1 70 ? 19.306 -20.715 6.466 1.00 38.97 70 ILE A CA 1
ATOM 561 C C . ILE A 1 70 ? 19.919 -21.286 5.187 1.00 38.97 70 ILE A C 1
ATOM 563 O O . ILE A 1 70 ? 19.722 -20.820 4.070 1.00 38.97 70 ILE A O 1
ATOM 567 N N . GLY A 1 71 ? 20.742 -22.310 5.387 1.00 35.41 71 GLY A N 1
ATOM 568 C CA . GLY A 1 71 ? 21.164 -23.231 4.346 1.00 35.41 71 GLY A CA 1
ATOM 569 C C . GLY A 1 71 ? 20.269 -24.460 4.377 1.00 35.41 71 GLY A C 1
ATOM 570 O O . GLY A 1 71 ? 20.755 -25.509 4.774 1.00 35.41 71 GLY A O 1
ATOM 571 N N . GLN A 1 72 ? 18.980 -24.300 4.043 1.00 37.19 72 GLN A N 1
ATOM 572 C CA . GLN A 1 72 ? 18.070 -25.337 3.517 1.00 37.19 72 GLN A CA 1
ATOM 573 C C . GLN A 1 72 ? 16.618 -24.818 3.491 1.00 37.19 72 GLN A C 1
ATOM 575 O O . GLN A 1 72 ? 15.946 -24.847 4.514 1.00 37.19 72 GLN A O 1
ATOM 580 N N . ALA A 1 73 ? 16.158 -24.329 2.326 1.00 32.78 73 ALA A N 1
ATOM 581 C CA . ALA A 1 73 ? 14.840 -24.619 1.721 1.00 32.78 73 ALA A CA 1
ATOM 582 C C . ALA A 1 73 ? 14.445 -23.585 0.629 1.00 32.78 73 ALA A C 1
ATOM 584 O O . ALA A 1 73 ? 13.778 -22.599 0.903 1.00 32.78 73 ALA A O 1
ATOM 585 N N . LEU A 1 74 ? 14.845 -23.880 -0.619 1.00 39.47 74 LEU A N 1
ATOM 586 C CA . LEU A 1 74 ? 14.108 -23.710 -1.895 1.00 39.47 74 LEU A CA 1
ATOM 587 C C . LEU A 1 74 ? 13.636 -22.303 -2.387 1.00 39.47 74 LEU A C 1
ATOM 589 O O . LEU A 1 74 ? 12.871 -21.610 -1.735 1.00 39.47 74 LEU A O 1
ATOM 593 N N . LYS A 1 75 ? 13.955 -21.990 -3.664 1.00 43.47 75 LYS A N 1
ATOM 594 C CA . LYS A 1 75 ? 13.363 -20.943 -4.551 1.00 43.47 75 LYS A CA 1
ATOM 595 C C . LYS A 1 75 ? 13.615 -19.466 -4.176 1.00 43.47 75 LYS A C 1
ATOM 597 O O . LYS A 1 75 ? 12.711 -18.725 -3.801 1.00 43.47 75 LYS A O 1
ATOM 602 N N . GLY A 1 76 ? 14.852 -19.005 -4.358 1.00 50.88 76 GLY A N 1
ATOM 603 C CA . GLY A 1 76 ? 15.235 -17.609 -4.124 1.00 50.88 76 GLY A CA 1
ATOM 604 C C . GLY A 1 76 ? 14.786 -16.632 -5.219 1.00 50.88 76 GLY A C 1
ATOM 605 O O . GLY A 1 76 ? 15.553 -16.407 -6.148 1.00 50.88 76 GLY A O 1
ATOM 606 N N . ASP A 1 77 ? 13.593 -16.042 -5.064 1.00 62.78 77 ASP A N 1
ATOM 607 C CA . ASP A 1 77 ? 13.121 -14.812 -5.754 1.00 62.78 77 ASP A CA 1
ATOM 608 C C . ASP A 1 77 ? 11.964 -14.083 -5.030 1.00 62.78 77 ASP A C 1
ATOM 610 O O . ASP A 1 77 ? 11.558 -12.999 -5.448 1.00 62.78 77 ASP A O 1
ATOM 614 N N . LEU A 1 78 ? 11.414 -14.663 -3.957 1.00 72.25 78 LEU A N 1
ATOM 615 C CA . LEU A 1 78 ? 10.197 -14.186 -3.301 1.00 72.25 78 LEU A CA 1
ATOM 616 C C . LEU A 1 78 ? 10.500 -13.683 -1.887 1.00 72.25 78 LEU A C 1
ATOM 618 O O . LEU A 1 78 ? 10.931 -14.448 -1.027 1.00 72.25 78 LEU A O 1
ATOM 622 N N . MET A 1 79 ? 10.238 -12.402 -1.643 1.00 85.06 79 MET A N 1
ATOM 623 C CA . MET A 1 79 ? 10.262 -11.788 -0.320 1.00 85.06 79 MET A CA 1
ATOM 624 C C . MET A 1 79 ? 8.824 -11.619 0.163 1.00 85.06 79 MET A C 1
ATOM 626 O O . MET A 1 79 ? 8.035 -10.931 -0.478 1.00 85.06 79 MET A O 1
ATOM 630 N N . LYS A 1 80 ? 8.488 -12.228 1.302 1.00 90.12 80 LYS A N 1
ATOM 631 C CA . LYS A 1 80 ? 7.207 -12.012 1.981 1.00 90.12 80 LYS A CA 1
ATOM 632 C C . LYS A 1 80 ? 7.435 -11.313 3.307 1.00 90.12 80 LYS A C 1
ATOM 634 O O . LYS A 1 80 ? 8.326 -11.704 4.060 1.00 90.12 80 LYS A O 1
ATOM 639 N N . TYR A 1 81 ? 6.644 -10.290 3.593 1.00 90.38 81 TYR A N 1
ATOM 640 C CA . TYR A 1 81 ? 6.664 -9.636 4.896 1.00 90.38 81 TYR A CA 1
ATOM 641 C C . TYR A 1 81 ? 5.310 -9.027 5.233 1.00 90.38 81 TYR A C 1
ATOM 643 O O . TYR A 1 81 ? 4.562 -8.602 4.355 1.00 90.38 81 TYR A O 1
ATOM 651 N N . THR A 1 82 ? 5.052 -8.951 6.535 1.00 94.69 82 THR A N 1
ATOM 652 C CA . THR A 1 82 ? 3.862 -8.325 7.105 1.00 94.69 82 THR A CA 1
ATOM 653 C C . THR A 1 82 ? 4.277 -7.165 7.999 1.00 94.69 82 THR A C 1
ATOM 655 O O . THR A 1 82 ? 5.282 -7.235 8.721 1.00 94.69 82 THR A O 1
ATOM 658 N N . LEU A 1 83 ? 3.504 -6.091 7.937 1.00 93.25 83 LEU A N 1
ATOM 659 C CA . LEU A 1 83 ? 3.591 -4.917 8.789 1.00 93.25 83 LEU A CA 1
ATOM 660 C C . LEU A 1 83 ? 2.236 -4.667 9.433 1.00 93.25 83 LEU A C 1
ATOM 662 O O . LEU A 1 83 ? 1.196 -4.962 8.851 1.00 93.25 83 LEU A O 1
ATOM 666 N N . LYS A 1 84 ? 2.267 -4.120 10.643 1.00 97.50 84 LYS A N 1
ATOM 667 C CA . LYS A 1 84 ? 1.079 -3.730 11.391 1.00 97.50 84 LYS A CA 1
ATOM 668 C C . LYS A 1 84 ? 1.316 -2.376 12.023 1.00 97.50 84 LYS A C 1
ATOM 670 O O . LYS A 1 84 ? 2.429 -2.100 12.476 1.00 97.50 84 LYS A O 1
ATOM 675 N N . LEU A 1 85 ? 0.279 -1.558 12.068 1.00 97.00 85 LEU A N 1
ATOM 676 C CA . LEU A 1 85 ? 0.235 -0.383 12.925 1.00 97.00 85 LEU A CA 1
ATOM 677 C C . LEU A 1 85 ? -1.193 -0.130 13.393 1.00 97.00 85 LEU A C 1
ATOM 679 O O . LEU A 1 85 ? -2.143 -0.550 12.738 1.00 97.00 85 LEU A O 1
ATOM 683 N N . THR A 1 86 ? -1.326 0.591 14.497 1.00 98.25 86 THR A N 1
ATOM 684 C CA . THR A 1 86 ? -2.610 1.102 14.987 1.00 98.25 86 THR A CA 1
ATOM 685 C C . THR A 1 86 ? -2.794 2.533 14.501 1.00 98.25 86 THR A C 1
ATOM 687 O O . THR A 1 86 ? -1.832 3.302 14.524 1.00 98.25 86 THR A O 1
ATOM 690 N N . ILE A 1 87 ? -3.996 2.885 14.056 1.00 97.50 87 ILE A N 1
ATOM 691 C CA . ILE A 1 87 ? -4.425 4.236 13.678 1.00 97.50 87 ILE A CA 1
ATOM 692 C C . ILE A 1 87 ? -5.499 4.676 14.665 1.00 97.50 87 ILE A C 1
ATOM 694 O O . ILE A 1 87 ? -6.464 3.939 14.879 1.00 97.50 87 ILE A O 1
ATOM 698 N N . ASP A 1 88 ? -5.359 5.883 15.199 1.00 97.56 88 ASP A N 1
ATOM 699 C CA . ASP A 1 88 ? -6.246 6.435 16.225 1.00 97.56 88 ASP A CA 1
ATOM 700 C C . ASP A 1 88 ? -7.467 7.085 15.540 1.00 97.56 88 ASP A C 1
ATOM 702 O O . ASP A 1 88 ? -7.702 8.291 15.612 1.00 97.56 88 ASP A O 1
ATOM 706 N N . SER A 1 89 ? -8.193 6.282 14.753 1.00 96.81 89 SER A N 1
ATOM 707 C CA . SER A 1 89 ? -9.408 6.681 14.041 1.00 96.81 89 SER A CA 1
ATOM 708 C C . SER A 1 89 ? -10.358 5.488 13.819 1.00 96.81 89 SER A C 1
ATOM 710 O O . SER A 1 89 ? -9.882 4.357 13.636 1.00 96.81 89 SER A O 1
ATOM 712 N N . PRO A 1 90 ? -11.692 5.707 13.781 1.00 97.06 90 PRO A N 1
ATOM 713 C CA . PRO A 1 90 ? -12.664 4.659 13.473 1.00 97.06 90 PRO A CA 1
ATOM 714 C C . PRO A 1 90 ? -12.429 4.014 12.100 1.00 97.06 90 PRO A C 1
ATOM 716 O O . PRO A 1 90 ? -12.092 4.695 11.126 1.00 97.06 90 PRO A O 1
ATOM 719 N N . ARG A 1 91 ? -12.687 2.705 11.995 1.00 96.50 91 ARG A N 1
ATOM 720 C CA . ARG A 1 91 ? -12.418 1.898 10.788 1.00 96.50 91 ARG A CA 1
ATOM 721 C C . ARG A 1 91 ? -13.074 2.451 9.527 1.00 96.50 91 ARG A C 1
ATOM 723 O O . ARG A 1 91 ? -12.447 2.472 8.469 1.00 96.50 91 ARG A O 1
ATOM 730 N N . GLU A 1 92 ? -14.308 2.934 9.641 1.00 95.00 92 GLU A N 1
ATOM 731 C CA . GLU A 1 92 ? -15.037 3.545 8.527 1.00 95.00 92 GLU A CA 1
ATOM 732 C C . GLU A 1 92 ? -14.293 4.765 7.964 1.00 95.00 92 GLU A C 1
ATOM 734 O O . GLU A 1 92 ? -14.119 4.885 6.750 1.00 95.00 92 GLU A O 1
ATOM 739 N N . ASN A 1 93 ? -13.783 5.636 8.840 1.00 95.19 93 ASN A N 1
ATOM 740 C CA . ASN A 1 93 ? -13.045 6.821 8.422 1.00 95.19 93 ASN A CA 1
ATOM 741 C C . ASN A 1 93 ? -11.708 6.454 7.763 1.00 95.19 93 ASN A C 1
ATOM 743 O O . ASN A 1 93 ? -11.374 6.978 6.698 1.00 95.19 93 ASN A O 1
ATOM 747 N N . VAL A 1 94 ? -10.978 5.498 8.347 1.00 95.81 94 VAL A N 1
ATOM 748 C CA . VAL A 1 94 ? -9.733 4.971 7.767 1.00 95.81 94 VAL A CA 1
ATOM 749 C C . VAL A 1 94 ? -9.983 4.457 6.344 1.00 95.81 94 VAL A C 1
ATOM 751 O O . VAL A 1 94 ? -9.282 4.862 5.415 1.00 95.81 94 VAL A O 1
ATOM 754 N N . CYS A 1 95 ? -11.008 3.621 6.148 1.00 93.94 95 CYS A N 1
ATOM 755 C CA . CYS A 1 95 ? -11.329 3.030 4.846 1.00 93.94 95 CYS A CA 1
ATOM 756 C C . CYS A 1 95 ? -11.805 4.079 3.832 1.00 93.94 95 CYS A C 1
ATOM 758 O O . CYS A 1 95 ? -11.386 4.051 2.675 1.00 93.94 95 CYS A O 1
ATOM 760 N N . LYS A 1 96 ? -12.615 5.054 4.266 1.00 93.69 96 LYS A N 1
ATOM 761 C CA . LYS A 1 96 ? -13.069 6.176 3.431 1.00 93.69 96 LYS A CA 1
ATOM 762 C C . LYS A 1 96 ? -11.904 7.030 2.931 1.00 93.69 96 LYS A C 1
ATOM 764 O O . LYS A 1 96 ? -11.883 7.436 1.769 1.00 93.69 96 LYS A O 1
ATOM 769 N N . LEU A 1 97 ? -10.936 7.322 3.801 1.00 93.69 97 LEU A N 1
ATOM 770 C CA . LEU A 1 97 ? -9.752 8.097 3.435 1.00 93.69 97 LEU A CA 1
ATOM 771 C C . LEU A 1 97 ? -8.793 7.299 2.547 1.00 93.69 97 LEU A C 1
ATOM 773 O O . LEU A 1 97 ? -8.205 7.885 1.635 1.00 93.69 97 LEU A O 1
ATOM 777 N N . PHE A 1 98 ? -8.663 5.992 2.789 1.00 90.94 98 PHE A N 1
ATOM 778 C CA . PHE A 1 98 ? -7.825 5.079 2.011 1.00 90.94 98 PHE A CA 1
ATOM 779 C C . PHE A 1 98 ? -8.346 4.872 0.582 1.00 90.94 98 PHE A C 1
ATOM 781 O O . PHE A 1 98 ? -7.599 5.040 -0.381 1.00 90.94 98 PHE A O 1
ATOM 788 N N . GLY A 1 99 ? -9.637 4.561 0.445 1.00 86.81 99 GLY A N 1
ATOM 789 C CA . GLY A 1 99 ? -10.278 4.216 -0.825 1.00 86.81 99 GLY A CA 1
ATOM 790 C C . GLY A 1 99 ? -10.540 5.395 -1.764 1.00 86.81 99 GLY A C 1
ATOM 791 O O . GLY A 1 99 ? -11.114 5.193 -2.827 1.00 86.81 99 GLY A O 1
ATOM 792 N N . ASN A 1 100 ? -10.148 6.623 -1.403 1.00 87.12 100 ASN A N 1
ATOM 793 C CA . ASN A 1 100 ? -10.326 7.803 -2.248 1.00 87.12 100 ASN A CA 1
ATOM 794 C C . ASN A 1 100 ? -9.018 8.158 -2.988 1.00 87.12 100 ASN A C 1
ATOM 796 O O . ASN A 1 100 ? -8.088 8.670 -2.352 1.00 87.12 100 ASN A O 1
ATOM 800 N N . PRO A 1 101 ? -8.954 8.003 -4.327 1.00 83.06 101 PRO A N 1
ATOM 801 C CA . PRO A 1 101 ? -7.762 8.325 -5.115 1.00 83.06 101 PRO A CA 1
ATOM 802 C C . PRO A 1 101 ? -7.264 9.768 -4.978 1.00 83.06 101 PRO A C 1
ATOM 804 O O . PRO A 1 101 ? -6.069 10.036 -5.095 1.00 83.06 101 PRO A O 1
ATOM 807 N N . GLN A 1 102 ? -8.149 10.717 -4.656 1.00 87.06 102 GLN A N 1
ATOM 808 C CA . GLN A 1 102 ? -7.773 12.119 -4.434 1.00 87.06 102 GLN A CA 1
ATOM 809 C C . GLN A 1 102 ? -6.898 12.316 -3.187 1.00 87.06 102 GLN A C 1
ATOM 811 O O . GLN A 1 102 ? -6.278 13.368 -3.019 1.00 87.06 102 GLN A O 1
ATOM 816 N N . ASN A 1 103 ? -6.848 11.324 -2.296 1.00 88.50 103 ASN A N 1
ATOM 817 C CA . ASN A 1 103 ? -6.023 11.371 -1.099 1.00 88.50 103 ASN A CA 1
ATOM 818 C C . ASN A 1 103 ? -4.624 10.789 -1.309 1.00 88.50 103 ASN A C 1
ATOM 820 O O . ASN A 1 103 ? -3.760 11.057 -0.478 1.00 88.50 103 ASN A O 1
ATOM 824 N N . TRP A 1 104 ? -4.359 10.039 -2.385 1.00 84.00 104 TRP A N 1
ATOM 825 C CA . TRP A 1 104 ? -3.072 9.354 -2.576 1.00 84.00 104 TRP A CA 1
ATOM 826 C C . TRP A 1 104 ? -1.881 10.318 -2.531 1.00 84.00 104 TRP A C 1
ATOM 828 O O . TRP A 1 104 ? -0.918 10.075 -1.806 1.00 84.00 104 TRP A O 1
ATOM 838 N N . SER A 1 105 ? -1.989 11.476 -3.187 1.00 87.50 105 SER A N 1
ATOM 839 C CA . SER A 1 105 ? -0.951 12.518 -3.175 1.00 87.50 105 SER A CA 1
ATOM 840 C C . SER A 1 105 ? -0.721 13.170 -1.807 1.00 87.50 105 SER A C 1
ATOM 842 O O . SER A 1 105 ? 0.326 13.778 -1.590 1.00 87.50 105 SER A O 1
ATOM 844 N N . LYS A 1 106 ? -1.671 13.054 -0.870 1.00 88.06 106 LYS A N 1
ATOM 845 C CA . LYS A 1 106 ? -1.595 13.703 0.448 1.00 88.06 106 LYS A CA 1
ATOM 846 C C . LYS A 1 106 ? -0.688 12.958 1.424 1.00 88.06 106 LYS A C 1
ATOM 848 O O . LYS A 1 106 ? -0.132 13.581 2.324 1.00 88.06 106 LYS A O 1
ATOM 853 N N . TRP A 1 107 ? -0.537 11.644 1.258 1.00 85.44 107 TRP A N 1
ATOM 854 C CA . TRP A 1 107 ? 0.258 10.805 2.161 1.00 85.44 107 TRP A CA 1
ATOM 855 C C . TRP A 1 107 ? 1.379 10.038 1.450 1.00 85.44 107 TRP A C 1
ATOM 857 O O . TRP A 1 107 ? 2.416 9.778 2.063 1.00 85.44 107 TRP A O 1
ATOM 867 N N . GLN A 1 108 ? 1.250 9.751 0.151 1.00 82.19 108 GLN A N 1
ATOM 868 C CA . GLN A 1 108 ? 2.325 9.153 -0.640 1.00 82.19 108 GLN A CA 1
ATOM 869 C C . GLN A 1 108 ? 3.270 10.238 -1.159 1.00 82.19 108 GLN A C 1
ATOM 871 O O . GLN A 1 108 ? 3.100 10.778 -2.247 1.00 82.19 108 GLN A O 1
ATOM 876 N N . GLY A 1 109 ? 4.328 10.543 -0.407 1.00 78.50 109 GLY A N 1
ATOM 877 C CA . GLY A 1 109 ? 5.247 11.638 -0.757 1.00 78.50 109 GLY A CA 1
ATOM 878 C C . GLY A 1 109 ? 6.019 11.469 -2.077 1.00 78.50 109 GLY A C 1
ATOM 879 O O . GLY A 1 109 ? 6.670 12.411 -2.521 1.00 78.50 109 GLY A O 1
ATOM 880 N N . THR A 1 110 ? 5.991 10.282 -2.691 1.00 82.81 110 THR A N 1
ATOM 881 C CA . THR A 1 110 ? 6.601 10.031 -4.009 1.00 82.81 110 THR A CA 1
ATOM 882 C C . THR A 1 110 ? 5.586 10.043 -5.144 1.00 82.81 110 THR A C 1
ATOM 884 O O . THR A 1 110 ? 5.995 10.061 -6.298 1.00 82.81 110 THR A O 1
ATOM 887 N N . PHE A 1 111 ? 4.289 10.041 -4.847 1.00 86.44 111 PHE A N 1
ATOM 888 C CA . PHE A 1 111 ? 3.236 10.005 -5.850 1.00 86.44 111 PHE A CA 1
ATOM 889 C C . PHE A 1 111 ? 3.122 11.353 -6.568 1.00 86.44 111 PHE A C 1
ATOM 891 O O . PHE A 1 111 ? 3.072 12.407 -5.936 1.00 86.44 111 PHE A O 1
ATOM 898 N N . VAL A 1 112 ? 3.095 11.318 -7.898 1.00 89.56 112 VAL A N 1
ATOM 899 C CA . VAL A 1 112 ? 2.958 12.508 -8.752 1.00 89.56 112 VAL A CA 1
ATOM 900 C C . VAL A 1 112 ? 1.580 12.559 -9.390 1.00 89.56 112 VAL A C 1
ATOM 902 O O . VAL A 1 112 ? 0.993 13.631 -9.498 1.00 89.56 112 VAL A O 1
ATOM 905 N N . GLY A 1 113 ? 1.066 11.411 -9.818 1.00 90.00 113 GLY A N 1
ATOM 906 C CA . GLY A 1 113 ? -0.207 11.330 -10.510 1.00 90.00 113 GLY A CA 1
ATOM 907 C C . GLY A 1 113 ? -0.497 9.923 -10.996 1.00 90.00 113 GLY A C 1
ATOM 908 O O . GLY A 1 113 ? 0.294 8.998 -10.795 1.00 90.00 113 GLY A O 1
ATOM 909 N N . TYR A 1 114 ? -1.645 9.783 -11.643 1.00 90.81 114 TYR A N 1
ATOM 910 C CA . TYR A 1 114 ? -2.104 8.523 -12.192 1.00 90.81 114 TYR A CA 1
ATOM 911 C C . TYR A 1 114 ? -2.868 8.735 -13.497 1.00 90.81 114 TYR A C 1
ATOM 913 O O . TYR A 1 114 ? -3.397 9.818 -13.747 1.00 90.81 114 TYR A O 1
ATOM 921 N N . GLU A 1 115 ? -2.931 7.685 -14.303 1.00 91.88 115 GLU A N 1
ATOM 922 C CA . GLU A 1 115 ? -3.714 7.611 -15.531 1.00 91.88 115 GLU A CA 1
ATOM 923 C C . GLU A 1 115 ? -4.464 6.276 -15.543 1.00 91.88 115 GLU A C 1
ATOM 925 O O . GLU A 1 115 ? -3.855 5.210 -15.420 1.00 91.88 115 GLU A O 1
ATOM 930 N N . SER A 1 116 ? -5.792 6.315 -15.654 1.00 91.38 116 SER A N 1
ATOM 931 C CA . SER A 1 116 ? -6.600 5.096 -15.749 1.00 91.38 116 SER A CA 1
ATOM 932 C C . SER A 1 116 ? -6.353 4.408 -17.092 1.00 91.38 116 SER A C 1
ATOM 934 O O . SER A 1 116 ? -6.523 5.020 -18.142 1.00 91.38 116 SER A O 1
ATOM 936 N N . ILE A 1 117 ? -5.981 3.127 -17.060 1.00 89.19 117 ILE A N 1
ATOM 937 C CA . ILE A 1 117 ? -5.802 2.300 -18.262 1.00 89.19 117 ILE A CA 1
ATOM 938 C C . ILE A 1 117 ? -7.116 1.585 -18.591 1.00 89.19 117 ILE A C 1
ATOM 940 O O . ILE A 1 117 ? -7.551 1.563 -19.740 1.00 89.19 117 ILE A O 1
ATOM 944 N N . SER A 1 118 ? -7.757 0.989 -17.582 1.00 91.00 118 SER A N 1
ATOM 945 C CA . SER A 1 118 ? -9.043 0.304 -17.733 1.00 91.00 118 SER A CA 1
ATOM 946 C C . SER A 1 118 ? -9.807 0.272 -16.415 1.00 91.00 118 SER A C 1
ATOM 948 O O . SER A 1 118 ? -9.228 -0.077 -15.389 1.00 91.00 118 SER A O 1
ATOM 950 N N . GLY A 1 119 ? -11.110 0.550 -16.451 1.00 88.50 119 GLY A N 1
ATOM 951 C CA . GLY A 1 119 ? -11.932 0.660 -15.245 1.00 88.50 119 GLY A CA 1
ATOM 952 C C . GLY A 1 119 ? -11.643 1.929 -14.437 1.00 88.50 119 GLY A C 1
ATOM 953 O O . GLY A 1 119 ? -10.735 2.700 -14.753 1.00 88.50 119 GLY A O 1
ATOM 954 N N . ASP A 1 120 ? -12.430 2.136 -13.386 1.00 84.94 120 ASP A N 1
ATOM 955 C CA . ASP A 1 120 ? -12.265 3.274 -12.485 1.00 84.94 120 ASP A CA 1
ATOM 956 C C . ASP A 1 120 ? -11.183 2.972 -11.444 1.00 84.94 120 ASP A C 1
ATOM 958 O O . ASP A 1 120 ? -11.200 1.923 -10.798 1.00 84.94 120 ASP A O 1
ATOM 962 N N . ALA A 1 121 ? -10.230 3.892 -11.274 1.00 84.19 121 ALA A N 1
ATOM 963 C CA . ALA A 1 121 ? -9.102 3.705 -10.367 1.00 84.19 121 ALA A CA 1
ATOM 964 C C . ALA A 1 121 ? -9.577 3.400 -8.936 1.00 84.19 121 ALA A C 1
ATOM 966 O O . ALA A 1 121 ? -10.414 4.111 -8.379 1.00 84.19 121 ALA A O 1
ATOM 967 N N . GLY A 1 122 ? -9.026 2.341 -8.340 1.00 80.44 122 GLY A N 1
ATOM 968 C CA . GLY A 1 122 ? -9.387 1.890 -6.995 1.00 80.44 122 GLY A CA 1
ATOM 969 C C . GLY A 1 122 ? -10.523 0.863 -6.948 1.00 80.44 122 GLY A C 1
ATOM 970 O O . GLY A 1 122 ? -10.733 0.263 -5.897 1.00 80.44 122 GLY A O 1
ATOM 971 N N . TYR A 1 123 ? -11.221 0.591 -8.054 1.00 85.75 123 TYR A N 1
ATOM 972 C CA . TYR A 1 123 ? -12.255 -0.449 -8.108 1.00 85.75 123 TYR A CA 1
ATOM 973 C C . TYR A 1 123 ? -11.681 -1.799 -8.539 1.00 85.75 123 TYR A C 1
ATOM 975 O O . TYR A 1 123 ? -10.708 -1.859 -9.287 1.00 85.75 123 TYR A O 1
ATOM 983 N N . ALA A 1 124 ? -12.288 -2.895 -8.085 1.00 90.00 124 ALA A N 1
ATOM 984 C CA . ALA A 1 124 ? -11.860 -4.245 -8.446 1.00 90.00 124 ALA A CA 1
ATOM 985 C C . ALA A 1 124 ? -11.824 -4.449 -9.974 1.00 90.00 124 ALA A C 1
ATOM 987 O O . ALA A 1 124 ? -12.737 -4.045 -10.693 1.00 90.00 124 ALA A O 1
ATOM 988 N N . GLY A 1 125 ? -10.751 -5.064 -10.470 1.00 87.19 125 GLY A N 1
ATOM 989 C CA . GLY A 1 125 ? -10.488 -5.266 -11.896 1.00 87.19 125 GLY A CA 1
ATOM 990 C C . GLY A 1 125 ? -9.922 -4.040 -12.622 1.00 87.19 125 GLY A C 1
ATOM 991 O O . GLY A 1 125 ? -9.552 -4.156 -13.792 1.00 87.19 125 GLY A O 1
ATOM 992 N N . SER A 1 126 ? -9.823 -2.882 -11.960 1.00 88.00 126 SER A N 1
ATOM 993 C CA . SER A 1 126 ? -9.231 -1.690 -12.567 1.00 88.00 126 SER A CA 1
ATOM 994 C C . SER A 1 126 ? -7.722 -1.830 -12.757 1.00 88.00 126 SER A C 1
ATOM 996 O O . SER A 1 126 ? -7.033 -2.515 -11.993 1.00 88.00 126 SER A O 1
ATOM 998 N N . LYS A 1 127 ? -7.213 -1.157 -13.791 1.00 91.00 127 LYS A N 1
ATOM 999 C CA . LYS A 1 127 ? -5.789 -0.981 -14.058 1.00 91.00 127 LYS A CA 1
ATOM 1000 C C . LYS A 1 127 ? -5.471 0.495 -14.164 1.00 91.00 127 LYS A C 1
ATOM 1002 O O . LYS A 1 127 ? -6.084 1.211 -14.959 1.00 91.00 127 LYS A O 1
ATOM 1007 N N . THR A 1 128 ? -4.461 0.916 -13.425 1.00 89.75 128 THR A N 1
ATOM 1008 C CA . THR A 1 128 ? -4.068 2.315 -13.311 1.00 89.75 128 THR A CA 1
ATOM 1009 C C . THR A 1 128 ? -2.564 2.432 -13.480 1.00 89.75 128 THR A C 1
ATOM 1011 O O . THR A 1 128 ? -1.795 1.751 -12.807 1.00 89.75 128 THR A O 1
ATOM 1014 N N . LYS A 1 129 ? -2.117 3.316 -14.366 1.00 91.56 129 LYS A N 1
ATOM 1015 C CA . LYS A 1 129 ? -0.716 3.713 -14.446 1.00 91.56 129 LYS A CA 1
ATOM 1016 C C . LYS A 1 129 ? -0.436 4.702 -13.322 1.00 91.56 129 LYS A C 1
ATOM 1018 O O . LYS A 1 129 ? -1.036 5.771 -13.287 1.00 91.56 129 LYS A O 1
ATOM 1023 N N . LEU A 1 130 ? 0.473 4.370 -12.417 1.00 88.62 130 LEU A N 1
ATOM 1024 C CA . LEU A 1 130 ? 0.920 5.255 -11.347 1.00 88.62 130 LEU A CA 1
ATOM 1025 C C . LEU A 1 130 ? 2.268 5.869 -11.711 1.00 88.62 130 LEU A C 1
ATOM 1027 O O . LEU A 1 130 ? 3.183 5.189 -12.183 1.00 88.62 130 LEU A O 1
ATOM 1031 N N . ILE A 1 131 ? 2.397 7.165 -11.449 1.00 90.25 131 ILE A N 1
ATOM 1032 C CA . ILE A 1 131 ? 3.606 7.936 -11.703 1.00 90.25 131 ILE A CA 1
ATOM 1033 C C . ILE A 1 131 ? 4.204 8.340 -10.360 1.00 90.25 131 ILE A C 1
ATOM 1035 O O . ILE A 1 131 ? 3.610 9.115 -9.610 1.00 90.25 131 ILE A O 1
ATOM 1039 N N . HIS A 1 132 ? 5.415 7.860 -10.081 1.00 84.12 132 HIS A N 1
ATOM 1040 C CA . HIS A 1 132 ? 6.158 8.192 -8.869 1.00 84.12 132 HIS A CA 1
ATOM 1041 C C . HIS A 1 132 ? 7.449 8.942 -9.189 1.00 84.12 132 HIS A C 1
ATOM 1043 O O . HIS A 1 132 ? 8.115 8.673 -10.187 1.00 84.12 132 HIS A O 1
ATOM 1049 N N . LYS A 1 133 ? 7.847 9.867 -8.315 1.00 83.38 133 LYS A N 1
ATOM 1050 C CA . LYS A 1 133 ? 9.097 10.619 -8.405 1.00 83.38 133 LYS A CA 1
ATOM 1051 C C . LYS A 1 133 ? 9.999 10.323 -7.217 1.00 83.38 133 LYS A C 1
ATOM 1053 O O . LYS A 1 133 ? 9.732 10.708 -6.080 1.00 83.38 133 LYS A O 1
ATOM 1058 N N . PHE A 1 134 ? 11.135 9.706 -7.513 1.00 76.81 134 PHE A N 1
ATOM 1059 C CA . PHE A 1 134 ? 12.192 9.406 -6.557 1.00 76.81 134 PHE A CA 1
ATOM 1060 C C . PHE A 1 134 ? 13.381 10.342 -6.806 1.00 76.81 134 PHE A C 1
ATOM 1062 O O . PHE A 1 134 ? 14.232 10.121 -7.676 1.00 76.81 134 PHE A O 1
ATOM 1069 N N . GLY A 1 135 ? 13.429 11.442 -6.050 1.00 80.75 135 GLY A N 1
ATOM 1070 C CA . GLY A 1 135 ? 14.426 12.498 -6.229 1.00 80.75 135 GLY A CA 1
ATOM 1071 C C . GLY A 1 135 ? 14.244 13.229 -7.562 1.00 80.75 135 GLY A C 1
ATOM 1072 O O . GLY A 1 135 ? 13.267 13.948 -7.757 1.00 80.75 135 GLY A O 1
ATOM 1073 N N . LYS A 1 136 ? 15.196 13.065 -8.488 1.00 77.62 136 LYS A N 1
ATOM 1074 C CA . LYS A 1 136 ? 15.131 13.662 -9.837 1.00 77.62 136 LYS A CA 1
ATOM 1075 C C . LYS A 1 136 ? 14.542 12.725 -10.897 1.00 77.62 136 LYS A C 1
ATOM 1077 O O . LYS A 1 136 ? 14.410 13.147 -12.039 1.00 77.62 136 LYS A O 1
ATOM 1082 N N . ARG A 1 137 ? 14.239 11.469 -10.551 1.00 74.88 137 ARG A N 1
ATOM 1083 C CA . ARG A 1 137 ? 13.772 10.457 -11.507 1.00 74.88 137 ARG A CA 1
ATOM 1084 C C . ARG A 1 137 ? 12.286 10.197 -11.344 1.00 74.88 137 ARG A C 1
ATOM 1086 O O . ARG A 1 137 ? 11.800 10.153 -10.218 1.00 74.88 137 ARG A O 1
ATOM 1093 N N . GLN A 1 138 ? 11.613 10.013 -12.469 1.00 84.81 138 GLN A N 1
ATOM 1094 C CA . GLN A 1 138 ? 10.233 9.562 -12.542 1.00 84.81 138 GLN A CA 1
ATOM 1095 C C . GLN A 1 138 ? 10.233 8.079 -12.910 1.00 84.81 138 GLN A C 1
ATOM 1097 O O . GLN A 1 138 ? 11.053 7.639 -13.715 1.00 84.81 138 GLN A O 1
ATOM 1102 N N . THR A 1 139 ? 9.359 7.313 -12.278 1.00 81.56 139 THR A N 1
ATOM 1103 C CA . THR A 1 139 ? 9.187 5.883 -12.505 1.00 81.56 139 THR A CA 1
ATOM 1104 C C . THR A 1 139 ? 7.705 5.609 -12.638 1.00 81.56 139 THR A C 1
ATOM 1106 O O . THR A 1 139 ? 6.895 6.137 -11.876 1.00 81.56 139 THR A O 1
ATOM 1109 N N . GLU A 1 140 ? 7.374 4.792 -13.623 1.00 87.94 140 GLU A N 1
ATOM 1110 C CA . GLU A 1 140 ? 6.014 4.370 -13.903 1.00 87.94 140 GLU A CA 1
ATOM 1111 C C . GLU A 1 140 ? 5.827 2.937 -13.410 1.00 87.94 140 GLU A C 1
ATOM 1113 O O . GLU A 1 140 ? 6.736 2.108 -13.512 1.00 87.94 140 GLU A O 1
ATOM 1118 N N . MET A 1 141 ? 4.652 2.655 -12.865 1.00 88.25 141 MET A N 1
ATOM 1119 C CA . MET A 1 141 ? 4.222 1.305 -12.513 1.00 88.25 141 MET A CA 1
ATOM 1120 C C . MET A 1 141 ? 2.747 1.140 -12.861 1.00 88.25 141 MET A C 1
ATOM 1122 O O . MET A 1 141 ? 2.011 2.122 -12.917 1.00 88.25 141 MET A O 1
ATOM 1126 N N . VAL A 1 142 ? 2.312 -0.091 -13.094 1.00 89.56 142 VAL A N 1
ATOM 1127 C CA . VAL A 1 142 ? 0.898 -0.412 -13.293 1.00 89.56 142 VAL A CA 1
ATOM 1128 C C . VAL A 1 142 ? 0.362 -1.019 -12.007 1.00 89.56 142 VAL A C 1
ATOM 1130 O O . VAL A 1 142 ? 0.882 -2.025 -11.533 1.00 89.56 142 VAL A O 1
ATOM 1133 N N . GLU A 1 143 ? -0.666 -0.402 -11.441 1.00 91.31 143 GLU A N 1
ATOM 1134 C CA . GLU A 1 143 ? -1.494 -0.979 -10.390 1.00 91.31 143 GLU A CA 1
ATOM 1135 C C . GLU A 1 143 ? -2.658 -1.732 -11.034 1.00 91.31 143 GLU A C 1
ATOM 1137 O O . GLU A 1 143 ? -3.346 -1.198 -11.901 1.00 91.31 143 GLU A O 1
ATOM 1142 N N . THR A 1 144 ? -2.890 -2.963 -10.596 1.00 91.25 144 THR A N 1
ATOM 1143 C CA . THR A 1 144 ? -4.123 -3.712 -10.837 1.00 91.25 144 THR A CA 1
ATOM 1144 C C . THR A 1 144 ? -4.791 -3.969 -9.495 1.00 91.25 144 THR A C 1
ATOM 1146 O O . THR A 1 144 ? -4.182 -4.579 -8.615 1.00 91.25 144 THR A O 1
ATOM 1149 N N . VAL A 1 145 ? -6.038 -3.538 -9.327 1.00 91.25 145 VAL A N 1
ATOM 1150 C CA . VAL A 1 145 ? -6.811 -3.845 -8.118 1.00 91.25 145 VAL A CA 1
ATOM 1151 C C . VAL A 1 145 ? -7.423 -5.230 -8.297 1.00 91.25 145 VAL A C 1
ATOM 1153 O O . VAL A 1 145 ? -8.368 -5.407 -9.061 1.00 91.25 145 VAL A O 1
ATOM 1156 N N . GLU A 1 146 ? -6.867 -6.232 -7.622 1.00 90.38 146 GLU A N 1
ATOM 1157 C CA . GLU A 1 146 ? -7.353 -7.613 -7.696 1.00 90.38 146 GLU A CA 1
ATOM 1158 C C . GLU A 1 146 ? -8.695 -7.757 -6.968 1.00 90.38 146 GLU A C 1
ATOM 1160 O O . GLU A 1 146 ? -9.619 -8.379 -7.488 1.00 90.38 146 GLU A O 1
ATOM 1165 N N . ALA A 1 147 ? -8.823 -7.134 -5.794 1.00 91.31 147 ALA A N 1
ATOM 1166 C CA . ALA A 1 147 ? -10.053 -7.111 -5.013 1.00 91.31 147 ALA A CA 1
ATOM 1167 C C . ALA A 1 147 ? -10.160 -5.808 -4.214 1.00 91.31 147 ALA A C 1
ATOM 1169 O O . ALA A 1 147 ? -9.167 -5.303 -3.690 1.00 91.31 147 ALA A O 1
ATOM 1170 N N . ASN A 1 148 ? -11.376 -5.283 -4.088 1.00 91.38 148 ASN A N 1
ATOM 1171 C CA . ASN A 1 148 ? -11.695 -4.192 -3.177 1.00 91.38 148 ASN A CA 1
ATOM 1172 C C . ASN A 1 148 ? -12.986 -4.558 -2.440 1.00 91.38 148 ASN A C 1
ATOM 1174 O O . ASN A 1 148 ? -14.079 -4.385 -2.973 1.00 91.38 148 ASN A O 1
ATOM 1178 N N . ASN A 1 149 ? -12.816 -5.095 -1.235 1.00 93.00 149 ASN A N 1
ATOM 1179 C CA . ASN A 1 149 ? -13.874 -5.489 -0.315 1.00 93.00 149 ASN A CA 1
ATOM 1180 C C . ASN A 1 149 ? -13.745 -4.641 0.957 1.00 93.00 149 ASN A C 1
ATOM 1182 O O . ASN A 1 149 ? -13.728 -5.175 2.059 1.00 93.00 149 ASN A O 1
ATOM 1186 N N . LEU A 1 150 ? -13.517 -3.330 0.821 1.00 88.75 150 LEU A N 1
ATOM 1187 C CA . LEU A 1 150 ? -13.465 -2.446 1.985 1.00 88.75 150 LEU A CA 1
ATOM 1188 C C . LEU A 1 150 ? -14.834 -2.435 2.697 1.00 88.75 150 LEU A C 1
ATOM 1190 O O . LEU A 1 150 ? -15.860 -2.358 2.014 1.00 88.75 150 LEU A O 1
ATOM 1194 N N . PRO A 1 151 ? -14.866 -2.429 4.045 1.00 90.81 151 PRO A N 1
ATOM 1195 C CA . PRO A 1 151 ? -13.743 -2.189 4.959 1.00 90.81 151 PRO A CA 1
ATOM 1196 C C . PRO A 1 151 ? -12.892 -3.418 5.331 1.00 90.81 151 PRO A C 1
ATOM 1198 O O . PRO A 1 151 ? -11.949 -3.273 6.103 1.00 90.81 151 PRO A O 1
ATOM 1201 N N . GLU A 1 152 ? -13.194 -4.620 4.849 1.00 89.94 152 GLU A N 1
ATOM 1202 C CA . GLU A 1 152 ? -12.494 -5.843 5.253 1.00 89.94 152 GLU A CA 1
ATOM 1203 C C . GLU A 1 152 ? -11.081 -5.928 4.661 1.00 89.94 152 GLU A C 1
ATOM 1205 O O . GLU A 1 152 ? -10.101 -6.103 5.396 1.00 89.94 152 GLU A O 1
ATOM 1210 N N . GLU A 1 153 ? -10.965 -5.792 3.338 1.00 92.94 153 GLU A N 1
ATOM 1211 C CA . GLU A 1 153 ? -9.689 -5.936 2.640 1.00 92.94 153 GLU A CA 1
ATOM 1212 C C . GLU A 1 153 ? -9.618 -5.194 1.301 1.00 92.94 153 GLU A C 1
ATOM 1214 O O . GLU A 1 153 ? -10.612 -4.996 0.602 1.00 92.94 153 GLU A O 1
ATOM 1219 N N . MET A 1 154 ? -8.397 -4.842 0.905 1.00 91.44 154 MET A N 1
ATOM 1220 C CA . MET A 1 154 ? -8.081 -4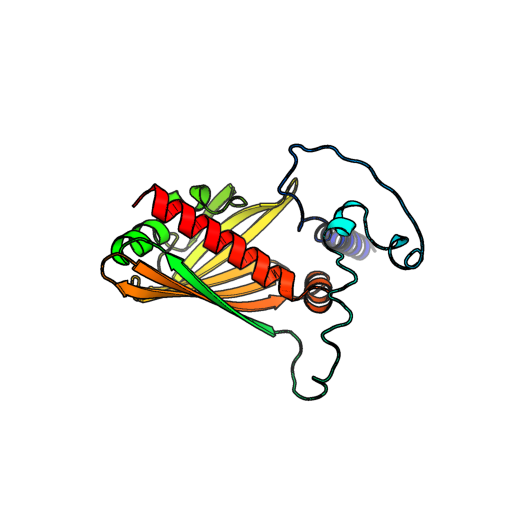.406 -0.453 1.00 91.44 154 MET A CA 1
ATOM 1221 C C . MET A 1 154 ? -6.803 -5.092 -0.922 1.00 91.44 154 MET A C 1
ATOM 1223 O O . MET A 1 154 ? -5.809 -5.145 -0.193 1.00 91.44 154 MET A O 1
ATOM 1227 N N . VAL A 1 155 ? -6.829 -5.613 -2.145 1.00 94.12 155 VAL A N 1
ATOM 1228 C CA . VAL A 1 155 ? -5.712 -6.329 -2.752 1.00 94.12 155 VAL A CA 1
ATOM 1229 C C . VAL A 1 155 ? -5.291 -5.632 -4.034 1.00 94.12 155 VAL A C 1
ATOM 1231 O O . VAL A 1 155 ? -6.069 -5.530 -4.983 1.00 94.12 155 VAL A O 1
ATOM 1234 N N . CYS A 1 156 ? -4.032 -5.210 -4.076 1.00 91.44 156 CYS A N 1
ATOM 1235 C CA . CYS A 1 156 ? -3.436 -4.546 -5.228 1.00 91.44 156 CYS A CA 1
ATOM 1236 C C . CYS A 1 156 ? -2.208 -5.309 -5.714 1.00 91.44 156 CYS A C 1
ATOM 1238 O O . CYS A 1 156 ? -1.424 -5.837 -4.925 1.00 91.44 156 CYS A O 1
ATOM 1240 N N . ILE A 1 157 ? -2.013 -5.331 -7.025 1.00 89.38 157 ILE A N 1
ATOM 1241 C CA . ILE A 1 157 ? -0.813 -5.840 -7.677 1.00 89.38 157 ILE A CA 1
ATOM 1242 C C . ILE A 1 157 ? -0.128 -4.665 -8.359 1.00 89.38 157 ILE A C 1
ATOM 1244 O O . ILE A 1 157 ? -0.733 -3.989 -9.182 1.00 89.38 157 ILE A O 1
ATOM 1248 N N . TYR A 1 158 ? 1.138 -4.446 -8.031 1.00 89.19 158 TYR A N 1
ATOM 1249 C CA . TYR A 1 158 ? 1.980 -3.422 -8.632 1.00 89.19 158 TYR A CA 1
ATOM 1250 C C . TYR A 1 158 ? 3.036 -4.071 -9.519 1.00 89.19 158 TYR A C 1
ATOM 1252 O O . TYR A 1 158 ? 3.801 -4.925 -9.060 1.00 89.19 158 TYR A O 1
ATOM 1260 N N . GLU A 1 159 ? 3.110 -3.631 -10.770 1.00 86.94 159 GLU A N 1
ATOM 1261 C CA . GLU A 1 159 ? 4.027 -4.159 -11.777 1.00 86.94 159 GLU A CA 1
ATOM 1262 C C . GLU A 1 159 ? 4.908 -3.048 -12.353 1.00 86.94 159 GLU A C 1
ATOM 1264 O O . GLU A 1 159 ? 4.431 -1.999 -12.789 1.00 86.94 159 GLU A O 1
ATOM 1269 N N . ALA A 1 160 ? 6.216 -3.292 -12.363 1.00 86.00 160 ALA A N 1
ATOM 1270 C CA . ALA A 1 160 ? 7.232 -2.456 -12.990 1.00 86.00 160 ALA A CA 1
ATOM 1271 C C . ALA A 1 160 ? 8.288 -3.359 -13.665 1.00 86.00 160 ALA A C 1
ATOM 1273 O O . ALA A 1 160 ? 8.388 -4.538 -13.317 1.00 86.00 160 ALA A O 1
ATOM 1274 N N . PRO A 1 161 ? 9.141 -2.848 -14.575 1.00 81.50 161 PRO A N 1
ATOM 1275 C CA . PRO A 1 161 ? 10.029 -3.686 -15.398 1.00 81.50 161 PRO A CA 1
ATOM 1276 C C . PRO A 1 161 ? 10.933 -4.682 -14.646 1.00 81.50 161 PRO A C 1
ATOM 1278 O O . PRO A 1 161 ? 11.360 -5.685 -15.209 1.00 81.50 161 PRO A O 1
ATOM 1281 N N . SER A 1 162 ? 11.266 -4.425 -13.378 1.00 79.75 162 SER A N 1
ATOM 1282 C CA . SER A 1 162 ? 12.097 -5.324 -12.555 1.00 79.75 162 SER A CA 1
ATOM 1283 C C . SER A 1 162 ? 11.483 -5.659 -11.194 1.00 79.75 162 SER A C 1
ATOM 1285 O O . SER A 1 162 ? 12.190 -6.140 -10.302 1.00 79.75 162 SER A O 1
ATOM 1287 N N . ALA A 1 163 ? 10.192 -5.377 -11.010 1.00 84.81 163 ALA A N 1
ATOM 1288 C CA . ALA A 1 163 ? 9.508 -5.552 -9.738 1.00 84.81 163 ALA A CA 1
ATOM 1289 C C . ALA A 1 163 ? 8.052 -5.971 -9.937 1.00 84.81 163 ALA A C 1
ATOM 1291 O O . ALA A 1 163 ? 7.326 -5.392 -10.738 1.00 84.81 163 ALA A O 1
ATOM 1292 N N . TRP A 1 164 ? 7.623 -6.937 -9.140 1.00 90.00 164 TRP A N 1
ATOM 1293 C CA . TRP A 1 164 ? 6.230 -7.326 -9.006 1.00 90.00 164 TRP A CA 1
ATOM 12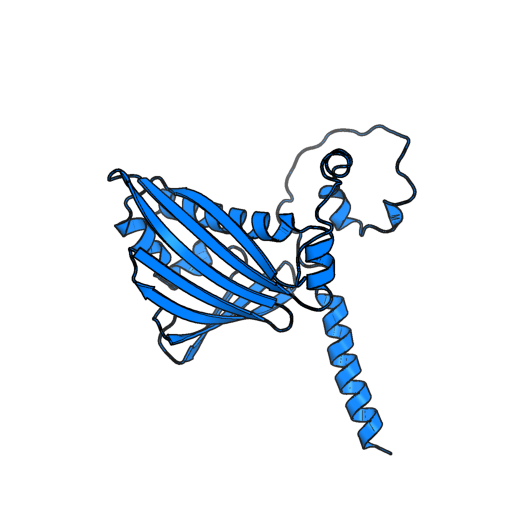94 C C . TRP A 1 164 ? 5.906 -7.385 -7.517 1.00 90.00 164 TRP A C 1
ATOM 1296 O O . TRP A 1 164 ? 6.648 -8.002 -6.749 1.00 90.00 164 TRP A O 1
ATOM 1306 N N . ASN A 1 165 ? 4.835 -6.725 -7.093 1.00 90.38 165 ASN A N 1
ATOM 1307 C CA . ASN A 1 165 ? 4.441 -6.661 -5.692 1.00 90.38 165 ASN A CA 1
ATOM 1308 C C . ASN A 1 165 ? 2.937 -6.858 -5.555 1.00 90.38 165 ASN A C 1
ATOM 1310 O O . ASN A 1 165 ? 2.177 -5.976 -5.940 1.00 90.38 165 ASN A O 1
ATOM 1314 N N . ARG A 1 166 ? 2.505 -7.969 -4.964 1.00 94.44 166 ARG A N 1
ATOM 1315 C CA . ARG A 1 166 ? 1.113 -8.118 -4.531 1.00 94.44 166 ARG A CA 1
ATOM 1316 C C . ARG A 1 166 ? 1.000 -7.704 -3.075 1.00 94.44 166 ARG A C 1
ATOM 1318 O O . ARG A 1 166 ? 1.718 -8.228 -2.227 1.00 94.44 166 ARG A O 1
ATOM 1325 N N . VAL A 1 167 ? 0.103 -6.771 -2.801 1.00 94.25 167 VAL A N 1
ATOM 1326 C CA . VAL A 1 167 ? -0.122 -6.186 -1.485 1.00 94.25 167 VAL A CA 1
ATOM 1327 C C . VAL A 1 167 ? -1.548 -6.464 -1.040 1.00 94.25 167 VAL A C 1
ATOM 1329 O O . VAL A 1 167 ? -2.485 -6.245 -1.803 1.00 94.25 167 VAL A O 1
ATOM 1332 N N . VAL A 1 168 ? -1.702 -6.913 0.203 1.00 96.38 168 VAL A N 1
ATOM 1333 C CA . VAL A 1 168 ? -2.995 -7.070 0.871 1.00 96.38 168 VAL A CA 1
ATOM 1334 C C . VAL A 1 168 ? -3.054 -6.106 2.049 1.00 96.38 168 VAL A C 1
ATOM 1336 O O . VAL A 1 168 ? -2.210 -6.162 2.944 1.00 96.38 168 VAL A O 1
ATOM 1339 N N . TYR A 1 169 ? -4.057 -5.236 2.045 1.00 94.81 169 TYR A N 1
ATOM 1340 C CA . TYR A 1 169 ? -4.408 -4.368 3.161 1.00 94.81 169 TYR A CA 1
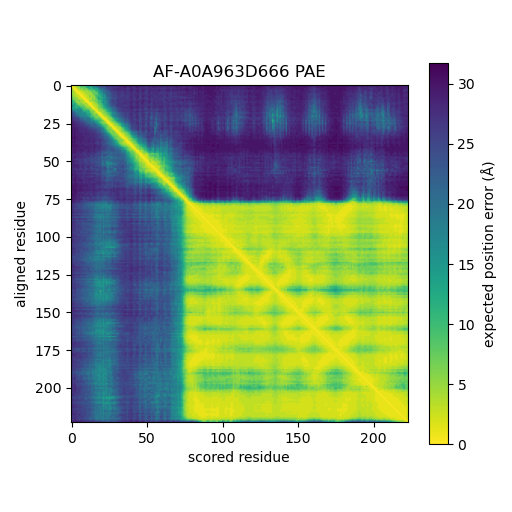ATOM 1341 C C . TYR A 1 169 ? -5.601 -4.966 3.898 1.00 94.81 169 TYR A C 1
ATOM 1343 O O . TYR A 1 169 ? -6.600 -5.294 3.259 1.00 94.81 169 TYR A O 1
ATOM 1351 N N . ARG A 1 170 ? -5.521 -5.079 5.226 1.00 96.81 170 ARG A N 1
ATOM 1352 C CA . ARG A 1 170 ? -6.658 -5.450 6.084 1.00 96.81 170 ARG A CA 1
ATOM 1353 C C . ARG A 1 170 ? -6.837 -4.425 7.189 1.00 96.81 170 ARG A C 1
ATOM 1355 O O . ARG A 1 170 ? -5.855 -4.000 7.799 1.00 96.81 170 ARG A O 1
ATOM 1362 N N . PHE A 1 171 ? -8.088 -4.076 7.466 1.00 95.62 171 PHE A N 1
ATOM 1363 C CA . PHE A 1 171 ? -8.446 -3.071 8.462 1.00 95.62 171 PHE A CA 1
ATOM 1364 C C . PHE A 1 171 ? -9.267 -3.737 9.564 1.00 95.62 171 PHE A C 1
ATOM 1366 O O . PHE A 1 171 ? -10.423 -4.109 9.365 1.00 95.62 171 PHE A O 1
ATOM 1373 N N . LYS A 1 172 ? -8.662 -3.917 10.739 1.00 96.50 172 LYS A N 1
ATOM 1374 C CA . LYS A 1 172 ? -9.318 -4.555 11.885 1.00 96.50 172 LYS A CA 1
ATOM 1375 C C . LYS A 1 172 ? -9.679 -3.501 12.911 1.00 96.50 172 LYS A C 1
ATOM 1377 O O . LYS A 1 172 ? -8.838 -2.712 13.323 1.00 96.50 172 LYS A O 1
ATOM 1382 N N . GLU A 1 173 ? -10.929 -3.504 13.333 1.00 97.00 173 GLU A N 1
ATOM 1383 C CA . GLU A 1 173 ? -11.389 -2.651 14.422 1.00 97.00 173 GLU A CA 1
ATOM 1384 C C . GLU A 1 173 ? -10.837 -3.188 15.748 1.00 97.00 173 GLU A C 1
ATOM 1386 O O . GLU A 1 173 ? -11.078 -4.347 16.089 1.00 97.00 173 GLU A O 1
ATOM 1391 N N . ILE A 1 174 ? -10.054 -2.374 16.461 1.00 96.00 174 ILE A N 1
ATOM 1392 C CA . ILE A 1 174 ? -9.573 -2.701 17.814 1.00 96.00 174 ILE A CA 1
ATOM 1393 C C . ILE A 1 174 ? -10.566 -2.161 18.847 1.00 96.00 174 ILE A C 1
ATOM 1395 O O . ILE A 1 174 ? -10.897 -2.839 19.820 1.00 96.00 174 ILE A O 1
ATOM 1399 N N . SER A 1 175 ? -11.044 -0.938 18.623 1.00 96.06 175 SER A N 1
ATOM 1400 C CA . SER A 1 175 ? -12.032 -0.241 19.441 1.00 96.06 175 SER A CA 1
ATOM 1401 C C . SER A 1 175 ? -12.839 0.720 18.552 1.00 96.06 175 SER A C 1
ATOM 1403 O O . SER A 1 175 ? -12.454 0.950 17.402 1.00 96.06 175 SER A O 1
ATOM 1405 N N . PRO A 1 176 ? -13.926 1.341 19.048 1.00 95.56 176 PRO A N 1
ATOM 1406 C CA . PRO A 1 176 ? -14.705 2.286 18.245 1.00 95.56 176 PRO A CA 1
ATOM 1407 C C . PRO A 1 176 ? -13.910 3.516 17.760 1.00 95.56 176 PRO A C 1
ATOM 1409 O O . PRO A 1 176 ? -14.391 4.245 16.896 1.00 95.56 176 PRO A O 1
ATOM 1412 N N . GLN A 1 177 ? -12.710 3.763 18.303 1.00 95.94 177 GLN A N 1
ATOM 1413 C CA . GLN A 1 177 ? -11.826 4.875 17.939 1.00 95.94 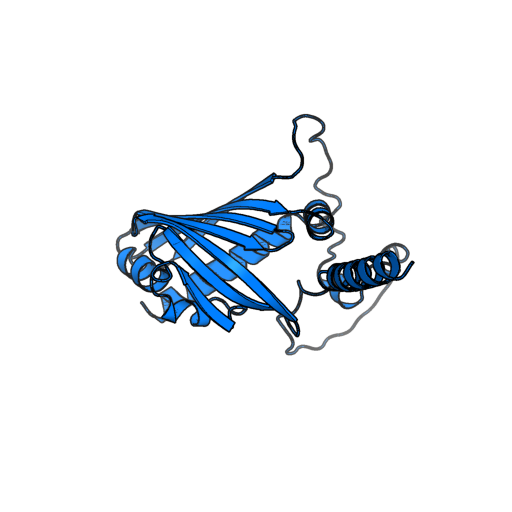177 GLN A CA 1
ATOM 1414 C C . GLN A 1 177 ? -10.467 4.425 17.386 1.00 95.94 177 GLN A C 1
ATOM 1416 O O . GLN A 1 177 ? -9.663 5.283 17.038 1.00 95.94 177 GLN A O 1
ATOM 1421 N N . GLU A 1 178 ? -10.190 3.123 17.285 1.00 96.94 178 GLU A N 1
ATOM 1422 C CA . GLU A 1 178 ? -8.876 2.617 16.873 1.00 96.94 178 GLU A CA 1
ATOM 1423 C C . GLU A 1 178 ? -8.985 1.482 15.855 1.00 96.94 178 GLU A C 1
ATOM 1425 O O . GLU A 1 178 ? -9.760 0.532 16.008 1.00 96.94 178 GLU A O 1
ATOM 1430 N N . THR A 1 179 ? -8.125 1.539 14.840 1.00 97.88 179 THR A N 1
ATOM 1431 C CA . THR A 1 179 ? -8.065 0.553 13.756 1.00 97.88 179 THR A CA 1
ATOM 1432 C C . THR A 1 179 ? -6.645 0.011 13.601 1.00 97.88 179 THR A C 1
ATOM 1434 O O . THR A 1 179 ? -5.702 0.780 13.429 1.00 97.88 179 THR A O 1
ATOM 1437 N N . GLU A 1 180 ? -6.469 -1.311 13.600 1.00 98.06 180 GLU A N 1
ATOM 1438 C CA . GLU A 1 180 ? -5.232 -1.957 13.145 1.00 98.06 180 GLU A CA 1
ATOM 1439 C C . GLU A 1 180 ? -5.229 -2.008 11.614 1.00 98.06 180 GLU A C 1
ATOM 1441 O O . GLU A 1 180 ? -6.113 -2.608 10.998 1.00 98.06 180 GLU A O 1
ATOM 1446 N N . LEU A 1 181 ? -4.201 -1.420 11.005 1.00 97.12 181 LEU A N 1
ATOM 1447 C CA . LEU A 1 181 ? -3.873 -1.611 9.599 1.00 97.12 181 LEU A CA 1
ATOM 1448 C C . LEU A 1 181 ? -2.797 -2.689 9.475 1.00 97.12 181 LEU A C 1
ATOM 1450 O O . LEU A 1 181 ? -1.653 -2.494 9.894 1.00 97.12 181 LEU A O 1
ATOM 1454 N N . GLU A 1 182 ? -3.157 -3.805 8.853 1.00 97.56 182 GLU A N 1
ATOM 1455 C CA . GLU A 1 182 ? -2.244 -4.880 8.479 1.00 97.56 182 GLU A CA 1
ATOM 1456 C C . GLU A 1 182 ? -1.913 -4.772 6.986 1.00 97.56 182 GLU A C 1
ATOM 1458 O O . GLU A 1 182 ? -2.801 -4.658 6.143 1.00 97.56 182 GLU A O 1
ATOM 1463 N N . PHE A 1 183 ? -0.621 -4.792 6.669 1.00 95.19 183 PHE A N 1
ATOM 1464 C CA . PHE A 1 183 ? -0.073 -4.741 5.318 1.00 95.19 183 PHE A CA 1
ATOM 1465 C C . PHE A 1 183 ? 0.738 -6.007 5.082 1.00 95.19 183 PHE A C 1
ATOM 1467 O O . PHE A 1 183 ? 1.741 -6.236 5.760 1.00 95.19 183 PHE A O 1
ATOM 1474 N N . GLU A 1 184 ? 0.341 -6.815 4.110 1.00 95.06 184 GLU A N 1
ATOM 1475 C CA . GLU A 1 184 ? 1.103 -7.977 3.658 1.00 95.06 184 GLU A CA 1
ATOM 1476 C C . GLU A 1 184 ? 1.619 -7.729 2.254 1.00 95.06 184 GLU A C 1
ATOM 1478 O O . GLU A 1 184 ? 0.862 -7.326 1.378 1.00 95.06 184 GLU A O 1
ATOM 1483 N N . SER A 1 185 ? 2.901 -7.991 2.025 1.00 92.44 185 SER A N 1
ATOM 1484 C CA . SER A 1 185 ? 3.522 -7.838 0.714 1.00 92.44 185 SER A CA 1
ATOM 1485 C C . SER A 1 185 ? 4.184 -9.134 0.283 1.00 92.44 185 SER A C 1
ATOM 1487 O O . SER A 1 185 ? 4.981 -9.727 1.016 1.00 92.44 185 SER A O 1
ATOM 1489 N N . GLU A 1 186 ? 3.856 -9.546 -0.938 1.00 91.81 186 GLU A N 1
ATOM 1490 C CA . GLU A 1 186 ? 4.541 -10.580 -1.694 1.00 91.81 186 GLU A CA 1
ATOM 1491 C C . GLU A 1 186 ? 5.321 -9.933 -2.834 1.00 91.81 186 GLU A C 1
ATOM 1493 O O . GLU A 1 186 ? 4.773 -9.573 -3.878 1.00 91.81 186 GLU A O 1
ATOM 1498 N N . PHE A 1 187 ? 6.623 -9.791 -2.623 1.00 86.88 187 PHE A N 1
ATOM 1499 C CA . PHE A 1 187 ? 7.504 -9.045 -3.499 1.00 86.88 187 PHE A CA 1
ATOM 1500 C C . PHE A 1 187 ? 8.441 -9.966 -4.277 1.00 86.88 187 PHE A C 1
ATOM 1502 O O . PHE A 1 187 ? 9.141 -10.803 -3.703 1.00 86.88 187 PHE A O 1
ATOM 1509 N N . LYS A 1 188 ? 8.488 -9.776 -5.594 1.00 86.81 188 LYS A N 1
ATOM 1510 C CA . LYS A 1 188 ? 9.420 -10.430 -6.513 1.00 86.81 188 LYS A CA 1
ATOM 1511 C C . LYS A 1 188 ? 10.225 -9.358 -7.224 1.00 86.81 188 LYS A C 1
ATOM 1513 O O . LYS A 1 188 ? 9.678 -8.359 -7.688 1.00 86.81 188 LYS A O 1
ATOM 1518 N N . CYS A 1 189 ? 11.528 -9.570 -7.333 1.00 83.62 189 CYS A N 1
ATOM 1519 C CA . CYS A 1 189 ? 12.406 -8.639 -8.026 1.00 83.62 189 CYS A CA 1
ATOM 1520 C C . CYS A 1 189 ? 13.434 -9.367 -8.881 1.00 83.62 189 CYS A C 1
ATOM 1522 O O . CYS A 1 189 ? 13.844 -10.487 -8.583 1.00 83.62 189 CYS A O 1
ATOM 1524 N N . SER A 1 190 ? 13.861 -8.700 -9.948 1.00 81.81 190 SER A N 1
ATOM 1525 C CA . SER A 1 190 ? 14.865 -9.198 -10.883 1.00 81.81 190 SER A CA 1
ATOM 1526 C C . SER A 1 190 ? 15.980 -8.166 -11.093 1.00 81.81 190 SER A C 1
ATOM 1528 O O . SER A 1 190 ? 15.943 -7.047 -10.567 1.00 81.81 190 SER A O 1
ATOM 1530 N N . GLY A 1 191 ? 17.033 -8.564 -11.811 1.00 83.25 191 GLY A N 1
ATOM 1531 C CA . GLY A 1 191 ? 18.139 -7.679 -12.182 1.00 83.25 191 GLY A CA 1
ATOM 1532 C C . GLY A 1 191 ? 18.848 -7.032 -10.987 1.00 83.25 191 GLY A C 1
ATOM 1533 O O . GLY A 1 191 ? 19.134 -7.676 -9.976 1.00 83.25 191 GLY A O 1
ATOM 1534 N N . PHE A 1 192 ? 19.137 -5.733 -11.097 1.00 78.38 192 PHE A N 1
ATOM 1535 C CA . PHE A 1 192 ? 19.827 -4.978 -10.046 1.00 78.38 192 PHE A CA 1
ATOM 1536 C C . PHE A 1 192 ? 19.029 -4.916 -8.732 1.00 78.38 192 PHE A C 1
ATOM 1538 O O . PHE A 1 192 ? 19.612 -4.924 -7.646 1.00 78.38 192 PHE A O 1
ATOM 1545 N N . LEU A 1 193 ? 17.695 -4.909 -8.810 1.00 79.44 193 LEU A N 1
ATOM 1546 C CA . LEU A 1 193 ? 16.841 -4.848 -7.626 1.00 79.44 193 LEU A CA 1
ATOM 1547 C C . LEU A 1 193 ? 16.937 -6.126 -6.784 1.00 79.44 193 LEU A C 1
ATOM 1549 O O . LEU A 1 193 ? 16.928 -6.044 -5.558 1.00 79.44 193 LEU A O 1
ATOM 1553 N N . LYS A 1 194 ? 17.146 -7.282 -7.425 1.00 83.19 194 LYS A N 1
ATOM 1554 C CA . LYS A 1 194 ? 17.434 -8.551 -6.740 1.00 83.19 194 LYS A CA 1
ATOM 1555 C C . LYS A 1 194 ? 18.733 -8.491 -5.932 1.00 83.19 194 LYS A C 1
ATOM 1557 O O . LYS A 1 194 ? 18.772 -8.957 -4.796 1.00 83.19 194 LYS A O 1
ATOM 1562 N N . ILE A 1 195 ? 19.780 -7.869 -6.479 1.00 82.94 195 ILE A N 1
ATOM 1563 C CA . ILE A 1 195 ? 21.057 -7.674 -5.769 1.00 82.94 195 ILE A CA 1
ATOM 1564 C C . ILE A 1 195 ? 20.845 -6.788 -4.535 1.00 82.94 195 ILE A C 1
ATOM 1566 O O . ILE A 1 195 ? 21.326 -7.109 -3.449 1.00 82.94 195 ILE A O 1
ATOM 1570 N N . LEU A 1 196 ? 20.083 -5.698 -4.678 1.00 80.75 196 LEU A N 1
ATOM 1571 C CA . LEU A 1 196 ? 19.724 -4.838 -3.550 1.00 80.75 196 LEU A CA 1
ATOM 1572 C C . LEU A 1 196 ? 18.881 -5.566 -2.496 1.00 80.75 196 LEU A C 1
ATOM 1574 O O . LEU A 1 196 ? 19.113 -5.365 -1.306 1.00 80.75 196 LEU A O 1
ATOM 1578 N N . ALA A 1 197 ? 17.931 -6.406 -2.908 1.00 80.50 197 ALA A N 1
ATOM 1579 C CA . ALA A 1 197 ? 17.114 -7.203 -1.996 1.00 80.50 197 ALA A CA 1
ATOM 1580 C C . ALA A 1 197 ? 17.933 -8.222 -1.209 1.00 80.50 197 ALA A C 1
ATOM 1582 O O . ALA A 1 197 ? 17.686 -8.402 -0.020 1.00 80.50 197 ALA A O 1
ATOM 1583 N N . PHE A 1 198 ? 18.946 -8.817 -1.837 1.00 79.94 198 PHE A N 1
ATOM 1584 C CA . PHE A 1 198 ? 19.888 -9.695 -1.155 1.00 79.94 198 PHE A CA 1
ATOM 1585 C C . PHE A 1 198 ? 20.776 -8.935 -0.156 1.00 79.94 198 PHE A C 1
ATOM 1587 O O . PHE A 1 198 ? 20.955 -9.382 0.973 1.00 79.94 198 PHE A O 1
ATOM 1594 N N . LEU A 1 199 ? 21.313 -7.771 -0.542 1.00 79.12 199 LEU A N 1
ATOM 1595 C CA . LEU A 1 199 ? 22.232 -7.003 0.306 1.00 79.12 199 LEU A CA 1
ATOM 1596 C C . LEU A 1 199 ? 21.518 -6.251 1.445 1.00 79.12 199 LEU A C 1
ATOM 1598 O O . LEU A 1 199 ? 22.101 -6.026 2.503 1.00 79.12 199 LEU A O 1
ATOM 1602 N N . MET A 1 200 ? 20.281 -5.803 1.217 1.00 79.75 200 MET A N 1
ATOM 1603 C CA . MET A 1 200 ? 19.529 -4.926 2.122 1.00 79.75 200 MET A CA 1
ATOM 1604 C C . MET A 1 200 ? 18.034 -5.298 2.174 1.00 79.75 200 MET A C 1
ATOM 1606 O O . MET A 1 200 ? 17.183 -4.461 1.857 1.00 79.75 200 MET A O 1
ATOM 1610 N N . PRO A 1 201 ? 17.666 -6.510 2.629 1.00 74.69 201 PRO A N 1
ATOM 1611 C CA . PRO A 1 201 ? 16.273 -6.970 2.625 1.00 74.69 201 PRO A CA 1
ATOM 1612 C C . PRO A 1 201 ? 15.342 -6.074 3.459 1.00 74.69 201 PRO A C 1
ATOM 1614 O O . PRO A 1 201 ? 14.205 -5.808 3.076 1.00 74.69 201 PRO A O 1
ATOM 1617 N N . GLY A 1 202 ? 15.847 -5.501 4.558 1.00 80.81 202 GLY A N 1
ATOM 1618 C CA . GLY A 1 202 ? 15.081 -4.584 5.411 1.00 80.81 202 GLY A CA 1
ATOM 1619 C C . GLY A 1 202 ? 14.731 -3.236 4.763 1.00 80.81 202 GLY A C 1
ATOM 1620 O O . GLY A 1 202 ? 13.951 -2.472 5.3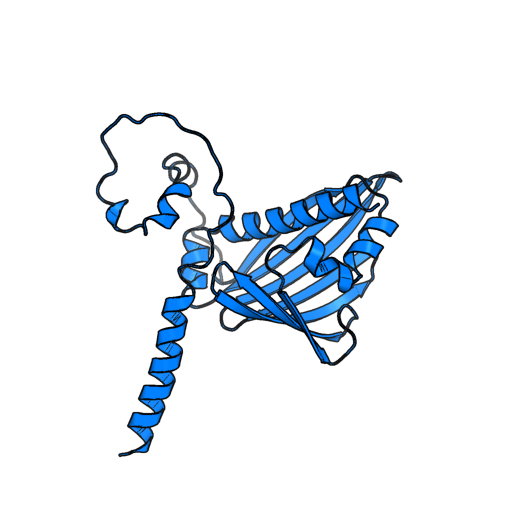27 1.00 80.81 202 GLY A O 1
ATOM 1621 N N . MET A 1 203 ? 15.296 -2.903 3.599 1.00 83.12 203 MET A N 1
ATOM 1622 C CA . MET A 1 203 ? 15.008 -1.649 2.901 1.00 83.12 203 MET A CA 1
ATOM 1623 C C . MET A 1 203 ? 13.552 -1.561 2.429 1.00 83.12 203 MET A C 1
ATOM 1625 O O . MET A 1 203 ? 12.929 -0.524 2.646 1.00 83.12 203 MET A O 1
ATOM 1629 N N . PHE A 1 204 ? 13.005 -2.635 1.853 1.00 82.00 204 PHE A N 1
ATOM 1630 C CA . PHE A 1 204 ? 11.620 -2.677 1.364 1.00 82.00 204 PHE A CA 1
ATOM 1631 C C . PHE A 1 204 ? 10.629 -2.536 2.516 1.00 82.00 204 PHE A C 1
ATOM 1633 O O . PHE A 1 204 ? 9.791 -1.640 2.504 1.00 82.00 204 PHE A O 1
ATOM 1640 N N . LYS A 1 205 ? 10.834 -3.314 3.587 1.00 86.19 205 LYS A N 1
ATOM 1641 C CA . LYS A 1 205 ? 10.039 -3.225 4.817 1.00 86.19 205 LYS A CA 1
ATOM 1642 C C . LYS A 1 205 ? 10.035 -1.807 5.404 1.00 86.19 205 LYS A C 1
ATOM 1644 O O . LYS A 1 205 ? 8.991 -1.310 5.811 1.00 86.19 205 LYS A O 1
ATOM 1649 N N . ARG A 1 206 ? 11.189 -1.127 5.424 1.00 88.00 206 ARG A N 1
ATOM 1650 C CA . ARG A 1 206 ? 11.292 0.268 5.895 1.00 88.00 206 ARG A CA 1
ATOM 1651 C C . ARG A 1 206 ? 10.575 1.261 4.982 1.00 88.00 206 ARG A C 1
ATOM 1653 O O . ARG A 1 206 ? 10.008 2.221 5.496 1.00 88.00 206 ARG A O 1
ATOM 1660 N N . ALA A 1 207 ? 10.612 1.055 3.666 1.00 85.12 207 ALA A N 1
ATOM 1661 C CA . ALA A 1 207 ? 9.882 1.891 2.718 1.00 85.12 207 ALA A CA 1
ATOM 1662 C C . ALA A 1 207 ? 8.367 1.764 2.939 1.00 85.12 207 ALA A C 1
ATOM 1664 O O . ALA A 1 207 ? 7.717 2.772 3.198 1.00 85.12 207 ALA A O 1
ATOM 1665 N N . SER A 1 208 ? 7.839 0.538 2.991 1.00 88.62 208 SER A N 1
ATOM 1666 C CA . SER A 1 208 ? 6.418 0.293 3.272 1.00 88.62 208 SER A CA 1
ATOM 1667 C C . SER A 1 208 ? 5.990 0.845 4.630 1.00 88.62 208 SER A C 1
ATOM 1669 O O . SER A 1 208 ? 4.967 1.514 4.724 1.00 88.62 208 SER A O 1
ATOM 1671 N N . GLN A 1 209 ? 6.801 0.661 5.680 1.00 89.69 209 GLN A N 1
ATOM 1672 C CA . GLN A 1 209 ? 6.499 1.226 6.999 1.00 89.69 209 GLN A CA 1
ATOM 1673 C C . GLN A 1 209 ? 6.433 2.757 6.973 1.00 89.69 209 GLN A C 1
ATOM 1675 O O . GLN A 1 209 ? 5.608 3.352 7.663 1.00 89.69 209 GLN A O 1
ATOM 1680 N N . LYS A 1 210 ? 7.300 3.412 6.192 1.00 90.94 210 LYS A N 1
ATOM 1681 C CA . LYS A 1 210 ? 7.282 4.869 6.044 1.00 90.94 210 LYS A CA 1
ATOM 1682 C C . LYS A 1 210 ? 5.967 5.340 5.422 1.00 90.94 210 LYS A C 1
ATOM 1684 O O . LYS A 1 210 ? 5.395 6.302 5.929 1.00 90.94 210 LYS A O 1
ATOM 1689 N N . ASP A 1 211 ? 5.496 4.664 4.380 1.00 88.88 211 ASP A N 1
ATOM 1690 C CA . ASP A 1 211 ? 4.238 5.013 3.715 1.00 88.88 211 ASP A CA 1
ATOM 1691 C C . ASP A 1 211 ? 3.033 4.743 4.628 1.00 88.88 211 ASP A C 1
ATOM 1693 O O . ASP A 1 211 ? 2.169 5.607 4.769 1.00 88.88 211 ASP A O 1
ATOM 1697 N N . MET A 1 212 ? 3.022 3.616 5.353 1.00 93.62 212 MET A N 1
ATOM 1698 C CA . MET A 1 212 ? 1.987 3.328 6.354 1.00 93.62 212 MET A CA 1
ATOM 1699 C C . MET A 1 212 ? 1.959 4.382 7.477 1.00 93.62 212 MET A C 1
ATOM 1701 O O . MET A 1 212 ? 0.889 4.842 7.865 1.00 93.62 212 MET A O 1
ATOM 1705 N N . ASN A 1 213 ? 3.120 4.825 7.971 1.00 94.81 213 ASN A N 1
ATOM 1706 C CA . ASN A 1 213 ? 3.199 5.883 8.985 1.00 94.81 213 ASN A CA 1
ATOM 1707 C C . ASN A 1 213 ? 2.717 7.241 8.450 1.00 94.81 213 ASN A C 1
ATOM 1709 O O . ASN A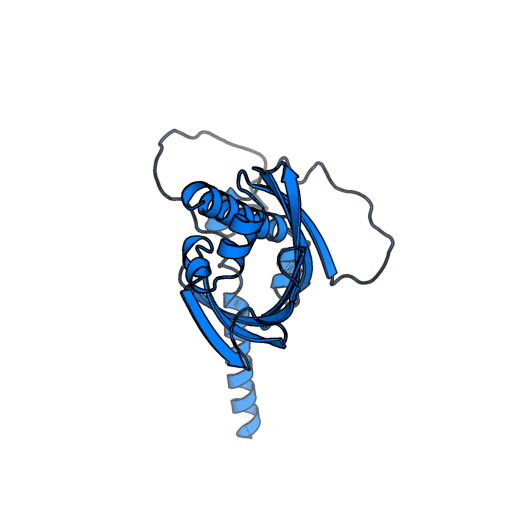 1 213 ? 2.094 8.009 9.183 1.00 94.81 213 ASN A O 1
ATOM 1713 N N . ALA A 1 214 ? 3.009 7.554 7.184 1.00 92.75 214 ALA A N 1
ATOM 1714 C CA . ALA A 1 214 ? 2.506 8.763 6.540 1.00 92.75 214 ALA A CA 1
ATOM 1715 C C . ALA A 1 214 ? 0.979 8.718 6.396 1.00 92.75 214 ALA A C 1
ATOM 1717 O O . ALA A 1 214 ? 0.316 9.719 6.665 1.00 92.75 214 ALA A O 1
ATOM 1718 N N . PHE A 1 215 ? 0.427 7.551 6.053 1.00 94.12 215 PHE A N 1
ATOM 1719 C CA . PHE A 1 215 ? -1.014 7.331 6.011 1.00 94.12 215 PHE A CA 1
ATOM 1720 C C . PHE A 1 215 ? -1.662 7.455 7.398 1.00 94.12 215 PHE A C 1
ATOM 1722 O O . PHE A 1 215 ? -2.618 8.214 7.528 1.00 94.12 215 PHE A O 1
ATOM 1729 N N . LYS A 1 216 ? -1.104 6.819 8.444 1.00 96.50 216 LYS A N 1
ATOM 1730 C CA . LYS A 1 216 ? -1.556 6.986 9.844 1.00 96.50 216 LYS A CA 1
ATOM 1731 C C . LYS A 1 216 ? -1.664 8.469 10.199 1.00 96.50 216 LYS A C 1
ATOM 1733 O O . LYS A 1 216 ? -2.732 8.943 10.566 1.00 96.50 216 LYS A O 1
ATOM 1738 N N . LYS A 1 217 ? -0.577 9.220 9.990 1.00 97.12 217 LYS A N 1
ATOM 1739 C CA . LYS A 1 217 ? -0.538 10.659 10.274 1.00 97.12 217 LYS A CA 1
ATOM 1740 C C . LYS A 1 217 ? -1.592 11.437 9.482 1.00 97.12 217 LYS A C 1
ATOM 1742 O O . LYS A 1 217 ? -2.203 12.358 10.017 1.00 97.12 217 LYS A O 1
ATOM 1747 N N . PHE A 1 218 ? -1.777 11.106 8.205 1.00 95.06 218 PHE A N 1
ATOM 1748 C CA . PHE A 1 218 ? -2.787 11.740 7.363 1.00 95.06 218 PHE A CA 1
ATOM 1749 C C . PHE A 1 218 ? -4.198 11.507 7.911 1.00 95.06 218 PHE A C 1
ATOM 1751 O O . PHE A 1 218 ? -4.938 12.477 8.062 1.00 95.06 218 PHE A O 1
ATOM 1758 N N . VAL A 1 219 ? -4.539 10.267 8.262 1.00 95.94 219 VAL A N 1
ATOM 1759 C CA . VAL A 1 219 ? -5.848 9.919 8.825 1.00 95.94 219 VAL A CA 1
ATOM 1760 C C . VAL A 1 219 ? -6.088 10.633 10.151 1.00 95.94 219 VAL A C 1
ATOM 1762 O O . VAL A 1 219 ? -7.101 11.302 10.297 1.00 95.94 219 VAL A O 1
ATOM 1765 N N . GLU A 1 220 ? -5.129 10.587 11.072 1.00 96.00 220 GLU A N 1
ATOM 1766 C CA . GLU A 1 220 ? -5.249 11.206 12.405 1.00 96.00 220 GLU A CA 1
ATOM 1767 C C . GLU A 1 220 ? -5.336 12.737 12.369 1.00 96.00 220 GLU A C 1
ATOM 1769 O O . GLU A 1 220 ? -5.735 13.362 13.344 1.00 96.00 220 GLU A O 1
ATOM 1774 N N . THR A 1 221 ? -4.976 13.358 11.241 1.00 95.00 221 THR A N 1
ATOM 1775 C CA . THR A 1 221 ? -5.096 14.812 11.042 1.00 95.00 221 THR A CA 1
ATOM 1776 C C . THR A 1 221 ? -6.352 15.199 10.242 1.00 95.00 221 THR A C 1
ATOM 1778 O O . THR A 1 221 ? -6.669 16.381 10.152 1.00 95.00 221 THR A O 1
ATOM 1781 N N . ASN A 1 222 ? -7.054 14.243 9.619 1.00 87.94 222 ASN A N 1
ATOM 1782 C CA . ASN A 1 222 ? -8.184 14.497 8.705 1.00 87.94 222 ASN A CA 1
ATOM 1783 C C . ASN A 1 222 ? -9.430 13.649 9.031 1.00 87.94 222 ASN A C 1
ATOM 1785 O O . ASN A 1 222 ? -10.294 13.491 8.165 1.00 87.94 222 ASN A O 1
ATOM 1789 N N . GLY A 1 223 ? -9.484 13.070 10.232 1.00 65.38 223 GLY A N 1
ATOM 1790 C CA . GLY A 1 223 ? -10.549 12.189 10.711 1.00 65.38 223 GLY A CA 1
ATOM 1791 C C . GLY A 1 223 ? -11.442 12.805 11.767 1.00 65.38 223 GLY A C 1
ATOM 1792 O O . GLY A 1 223 ? -11.008 13.783 12.412 1.00 65.38 223 GLY A O 1
#

Foldseek 3Di:
DPVVVVVVVVVVVVVVVLVVVPPQQADDDDDDDDDDDDDDDDDPPPVVVDDPRCVVVDDVVVVPPDDDDPPDDDDPFKDKDKDKDKFQAALVLLQVLVQDPVNCVVQVVFWDDKDWPDDDPSAAQTKIWTWGHRPPDIAIWIKHFNHDPPPAKTWIWIDGPFKIKIKIWGWDDPDRRMIMIMIIIIIGGDDPVSVCCVVPVCSVVVVVVSSVVSSSVVSNVVD

Radius of gyration: 20.92 Å; Cα contacts (8 Å, |Δi|>4): 316; chains: 1; bounding box: 56×47×62 Å

Secondary structure (DSSP, 8-state):
--HHHHHHHHHHHHHHHHTTSTT-S----------------S-TTTTTSS-GGGGGG--TTTTTS----------TTEEEEEEEEEESS-HHHHHHHHT-GGGHHHH-TTEEEEEEEES-TTSTT-EEEEEEEETTEEEEEEEEEEEEETTTEEEEEEEETTEEEEEEEEEEEEETTEEEEEEEEEEEE-HHHHHHHHH-THHHHHHHHHHHHHHHHHHHHH-